Protein AF-A0A3Q0CHH5-F1 (afdb_monomer)

pLDDT: mean 76.2, std 23.56, range [31.42, 97.69]

Sequence (200 aa):
MAALYACTKCHQRFPFEALSQGQQLCKECRIAHPVVKCTYCRTEYQQESKTNTICKKCAQNVQLYGTPKPCQYCNIIAAFIGNKCQRCTNSEKKYGPPYSCEQCKQQCAFDRKDDRKKVDGKLLCWLCTLSYKRVLQKTKEQRKHLSSSSRASHQEKEQYSRLSSGSHYNSQKTLSTSSIQNEIPKKKSKFESITTNGDR

Structure (mmCIF, N/CA/C/O backbone):
data_AF-A0A3Q0CHH5-F1
#
_entry.id   AF-A0A3Q0CHH5-F1
#
loop_
_atom_site.group_PDB
_atom_site.id
_atom_site.type_symbol
_atom_site.label_atom_id
_atom_site.label_alt_id
_atom_site.label_comp_id
_atom_site.label_asym_id
_atom_site.label_entity_id
_atom_site.label_seq_id
_atom_site.pdbx_PDB_ins_code
_atom_site.Cartn_x
_atom_site.Cartn_y
_atom_site.Cartn_z
_atom_site.occupancy
_atom_site.B_iso_or_equiv
_atom_site.auth_seq_id
_atom_site.auth_comp_id
_atom_site.auth_asym_id
_atom_site.auth_atom_id
_atom_site.pdbx_PDB_model_num
ATOM 1 N N . MET A 1 1 ? 30.961 11.681 -25.557 1.00 67.69 1 MET A N 1
ATOM 2 C CA . MET A 1 1 ? 30.559 10.364 -25.009 1.00 67.69 1 MET A CA 1
ATOM 3 C C . MET A 1 1 ? 29.276 10.549 -24.216 1.00 67.69 1 MET A C 1
ATOM 5 O O . MET A 1 1 ? 29.233 11.456 -23.396 1.00 67.69 1 MET A O 1
ATOM 9 N N . ALA A 1 2 ? 28.236 9.755 -24.476 1.00 79.56 2 ALA A N 1
ATOM 10 C CA . ALA A 1 2 ? 27.021 9.783 -23.660 1.00 79.56 2 ALA A CA 1
ATOM 11 C C . ALA A 1 2 ? 27.285 9.113 -22.299 1.00 79.56 2 ALA A C 1
ATOM 13 O O . ALA A 1 2 ? 27.968 8.089 -22.241 1.00 79.56 2 ALA A O 1
ATOM 14 N N . ALA A 1 3 ? 26.767 9.684 -21.210 1.00 86.88 3 ALA A N 1
ATOM 15 C CA . ALA A 1 3 ? 26.887 9.090 -19.881 1.00 86.88 3 ALA A CA 1
ATOM 16 C C . ALA A 1 3 ? 26.020 7.822 -19.789 1.00 86.88 3 ALA A C 1
ATOM 18 O O . ALA A 1 3 ? 24.830 7.851 -20.100 1.00 86.88 3 ALA A O 1
ATOM 19 N N . LEU A 1 4 ? 26.618 6.709 -19.358 1.00 93.19 4 LEU A N 1
ATOM 20 C CA . LEU A 1 4 ? 25.912 5.449 -19.126 1.00 93.19 4 LEU A CA 1
ATOM 21 C C . LEU A 1 4 ? 25.694 5.218 -17.629 1.00 93.19 4 LEU A C 1
ATOM 23 O O . LEU A 1 4 ? 26.590 5.459 -16.818 1.00 93.19 4 LEU A O 1
ATOM 27 N N . TYR A 1 5 ? 24.535 4.667 -17.285 1.00 93.25 5 TYR A N 1
ATOM 28 C CA . TYR A 1 5 ? 24.084 4.413 -15.919 1.00 93.25 5 TYR A CA 1
ATOM 29 C C . TYR A 1 5 ? 23.886 2.915 -15.693 1.00 93.25 5 TYR A C 1
ATOM 31 O O . TYR A 1 5 ? 23.485 2.189 -16.601 1.00 93.25 5 TYR A O 1
ATOM 39 N N . ALA A 1 6 ? 24.167 2.439 -14.482 1.00 94.44 6 ALA A N 1
ATOM 40 C CA . ALA A 1 6 ? 24.037 1.024 -14.155 1.00 94.44 6 ALA A CA 1
ATOM 41 C C . ALA A 1 6 ? 22.588 0.658 -13.805 1.00 94.44 6 ALA A C 1
ATOM 43 O O . ALA A 1 6 ? 21.928 1.345 -13.026 1.00 94.44 6 ALA A O 1
ATOM 44 N N . CYS A 1 7 ? 22.115 -0.465 -14.341 1.00 94.31 7 CYS A N 1
ATOM 45 C CA . CYS A 1 7 ? 20.881 -1.091 -13.891 1.00 94.31 7 CYS A CA 1
ATOM 46 C C . CYS A 1 7 ? 21.028 -1.552 -12.434 1.00 94.31 7 CYS A C 1
ATOM 48 O O . CYS A 1 7 ? 21.970 -2.272 -12.109 1.00 94.31 7 CYS A O 1
ATOM 50 N N . THR A 1 8 ? 20.068 -1.234 -11.565 1.00 91.94 8 THR A N 1
ATOM 51 C CA . THR A 1 8 ? 20.129 -1.590 -10.129 1.00 91.94 8 THR A CA 1
ATOM 52 C C . THR A 1 8 ? 19.985 -3.090 -9.840 1.00 91.94 8 THR A C 1
ATOM 54 O O . THR A 1 8 ? 20.096 -3.506 -8.688 1.00 91.94 8 THR A O 1
ATOM 57 N N . LYS A 1 9 ? 19.715 -3.915 -10.864 1.00 90.62 9 LYS A N 1
ATOM 58 C CA . LYS A 1 9 ? 19.577 -5.376 -10.738 1.00 90.62 9 LYS A CA 1
ATOM 59 C C . LYS A 1 9 ? 20.701 -6.151 -11.414 1.00 90.62 9 LYS A C 1
ATOM 61 O O . LYS A 1 9 ? 21.349 -6.951 -10.752 1.00 90.62 9 LYS A O 1
ATOM 66 N N . CYS A 1 10 ? 20.943 -5.929 -12.706 1.00 93.50 10 CYS A N 1
ATOM 67 C CA . CYS A 1 10 ? 21.995 -6.646 -13.436 1.00 93.50 10 CYS A CA 1
ATOM 68 C C . CYS A 1 10 ? 23.344 -5.914 -13.455 1.00 93.50 10 CYS A C 1
ATOM 70 O O . CYS A 1 10 ? 24.314 -6.475 -13.950 1.00 93.50 10 CYS A O 1
ATOM 72 N N . HIS A 1 11 ? 23.412 -4.673 -12.957 1.00 94.56 11 HIS A N 1
ATOM 73 C CA . HIS A 1 11 ? 24.607 -3.815 -12.937 1.00 94.56 11 HIS A CA 1
ATOM 74 C C . HIS A 1 11 ? 25.219 -3.496 -14.314 1.00 94.56 11 HIS A C 1
ATOM 76 O O . HIS A 1 11 ? 26.222 -2.788 -14.396 1.00 94.56 11 HIS A O 1
ATOM 82 N N . GLN A 1 12 ? 24.594 -3.943 -15.407 1.00 94.56 12 GLN A N 1
ATOM 83 C CA . GLN A 1 12 ? 24.971 -3.561 -16.766 1.00 94.56 12 GLN A CA 1
ATOM 84 C C . GLN A 1 12 ? 24.656 -2.085 -17.025 1.00 94.56 12 GLN A C 1
ATOM 86 O O . GLN A 1 12 ? 23.768 -1.502 -16.396 1.00 94.56 12 GLN A O 1
ATOM 91 N N . ARG A 1 13 ? 25.401 -1.481 -17.951 1.00 95.00 13 ARG A N 1
ATOM 92 C CA . ARG A 1 13 ? 25.351 -0.048 -18.250 1.00 95.00 13 ARG A CA 1
ATOM 93 C C . ARG A 1 13 ? 24.425 0.243 -19.429 1.00 95.00 13 ARG A C 1
ATOM 95 O O . ARG A 1 13 ? 24.559 -0.373 -20.479 1.00 95.00 13 ARG A O 1
ATOM 102 N N . PHE A 1 14 ? 23.535 1.215 -19.264 1.00 93.00 14 PHE A N 1
ATOM 103 C CA . PHE A 1 14 ? 22.549 1.632 -20.262 1.00 93.00 14 PHE A CA 1
ATOM 104 C C . PHE A 1 14 ? 22.473 3.165 -20.348 1.00 93.00 14 PHE A C 1
ATOM 106 O O . PHE A 1 14 ? 22.792 3.845 -19.367 1.00 93.00 14 PHE A O 1
ATOM 113 N N . PRO A 1 15 ? 22.023 3.734 -21.481 1.00 93.25 15 PRO A N 1
ATOM 114 C CA . PRO A 1 15 ? 21.603 5.133 -21.544 1.00 93.25 15 PRO A CA 1
ATOM 115 C C . PRO A 1 15 ? 20.496 5.424 -20.523 1.00 93.25 15 PRO A C 1
ATOM 117 O O . PRO A 1 15 ? 19.715 4.533 -20.174 1.00 93.25 15 PRO A O 1
ATOM 120 N N . PHE A 1 16 ? 20.403 6.670 -20.056 1.00 90.12 16 PHE A N 1
ATOM 121 C CA . PHE A 1 16 ? 19.419 7.064 -19.043 1.00 90.12 16 PHE A CA 1
ATOM 122 C C . PHE A 1 16 ? 17.975 6.776 -19.488 1.00 90.12 16 PHE A C 1
ATOM 124 O O . PHE A 1 16 ? 17.162 6.294 -18.702 1.00 90.12 16 PHE A O 1
ATOM 131 N N . GLU A 1 17 ? 17.678 6.993 -20.767 1.00 90.62 17 GLU A N 1
ATOM 132 C CA . GLU A 1 17 ? 16.361 6.827 -21.389 1.00 90.62 17 GLU A CA 1
ATOM 133 C C . GLU A 1 17 ? 15.934 5.354 -21.478 1.00 90.62 17 GLU A C 1
ATOM 135 O O . GLU A 1 17 ? 14.742 5.044 -21.507 1.00 90.62 17 GLU A O 1
ATOM 140 N N . ALA A 1 18 ? 16.904 4.434 -21.499 1.00 90.25 18 ALA A N 1
ATOM 141 C CA . ALA A 1 18 ? 16.656 2.995 -21.527 1.00 90.25 18 ALA A CA 1
ATOM 142 C C . ALA A 1 18 ? 16.341 2.421 -20.132 1.00 90.25 18 ALA A C 1
ATOM 144 O O . ALA A 1 18 ? 15.853 1.290 -20.014 1.00 90.25 18 ALA A O 1
ATOM 145 N N . LEU A 1 19 ? 16.590 3.188 -19.067 1.00 92.06 19 LEU A N 1
ATOM 146 C CA . LEU A 1 19 ? 16.303 2.793 -17.695 1.00 92.06 19 LEU A CA 1
ATOM 147 C C . LEU A 1 19 ? 14.905 3.240 -17.250 1.00 92.06 19 LEU A C 1
ATOM 149 O O . LEU A 1 19 ? 14.342 4.234 -17.700 1.00 92.06 19 LEU A O 1
ATOM 153 N N . SER A 1 20 ? 14.305 2.490 -16.326 1.00 88.75 20 SER A N 1
ATOM 154 C CA . SER A 1 20 ? 13.014 2.864 -15.742 1.00 88.75 20 SER A CA 1
ATOM 155 C C . SER A 1 20 ? 13.129 4.115 -14.873 1.00 88.75 20 SER A C 1
ATOM 157 O O . SER A 1 20 ? 13.964 4.158 -13.963 1.00 88.75 20 SER A O 1
ATOM 159 N N . GLN A 1 21 ? 12.205 5.058 -15.050 1.00 82.19 21 GLN A N 1
ATOM 160 C CA . GLN A 1 21 ? 12.101 6.241 -14.203 1.00 82.19 21 GLN A CA 1
ATOM 161 C C . GLN A 1 21 ? 11.883 5.838 -12.730 1.00 82.19 21 GLN A C 1
ATOM 163 O O . GLN A 1 21 ? 10.965 5.087 -12.401 1.00 82.19 21 GLN A O 1
ATOM 168 N N . GLY A 1 22 ? 12.769 6.296 -11.842 1.00 82.06 22 GLY A N 1
ATOM 169 C CA . GLY A 1 22 ? 12.709 6.069 -10.392 1.00 82.06 22 GLY A CA 1
ATOM 170 C C . GLY A 1 22 ? 13.431 4.821 -9.865 1.00 82.06 22 GLY A C 1
ATOM 171 O O . GLY A 1 22 ? 13.988 4.888 -8.777 1.00 82.06 22 GLY A O 1
ATOM 172 N N . GLN A 1 23 ? 13.462 3.706 -10.607 1.00 83.12 23 GLN A N 1
ATOM 173 C CA . GLN A 1 23 ? 14.106 2.454 -10.148 1.00 83.12 23 GLN A CA 1
ATOM 174 C C . GLN A 1 23 ? 15.404 2.087 -10.883 1.00 83.12 23 GLN A C 1
ATOM 176 O O . GLN A 1 23 ? 16.103 1.171 -10.452 1.00 83.12 23 GLN A O 1
ATOM 181 N N . GLN A 1 24 ? 15.723 2.777 -11.985 1.00 91.12 24 GLN A N 1
ATOM 182 C CA . GLN A 1 24 ? 16.913 2.515 -12.800 1.00 91.12 24 GLN A CA 1
ATOM 183 C C . GLN A 1 24 ? 17.048 1.038 -13.234 1.00 91.12 24 GLN A C 1
ATOM 185 O O . GLN A 1 24 ? 18.106 0.433 -13.110 1.00 91.12 24 GLN A O 1
ATOM 190 N N . LEU A 1 25 ? 15.964 0.432 -13.728 1.00 92.06 25 LEU A N 1
ATOM 191 C CA . LEU A 1 25 ? 15.947 -0.934 -14.259 1.00 92.06 25 LEU A CA 1
ATOM 192 C C . LEU A 1 25 ? 15.956 -0.937 -15.786 1.00 92.06 25 LEU A C 1
ATOM 194 O O . LEU A 1 25 ? 15.154 -0.229 -16.407 1.00 92.06 25 LEU A O 1
ATOM 198 N N . CYS A 1 26 ? 16.799 -1.787 -16.376 1.00 93.69 26 CYS A N 1
ATOM 199 C CA . CYS A 1 26 ? 16.766 -2.073 -17.809 1.00 93.69 26 CYS A CA 1
ATOM 200 C C . CYS A 1 26 ? 15.474 -2.803 -18.209 1.00 93.69 26 CYS A C 1
ATOM 202 O O . CYS A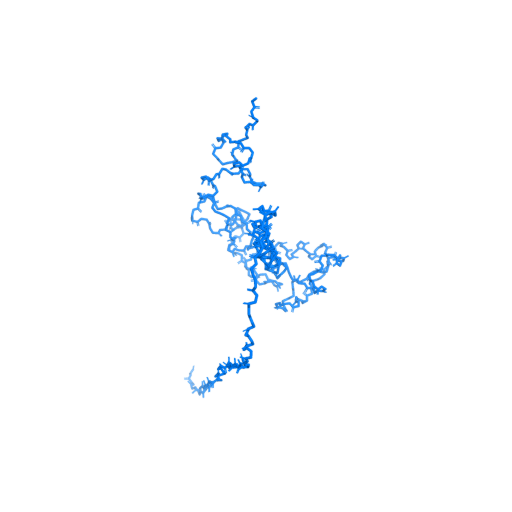 1 26 ? 14.695 -3.261 -17.361 1.00 93.69 26 CYS A O 1
ATOM 204 N N . LYS A 1 27 ? 15.233 -2.904 -19.520 1.00 91.69 27 LYS A N 1
ATOM 205 C CA . LYS A 1 27 ? 14.019 -3.517 -20.071 1.00 91.69 27 LYS A CA 1
ATOM 206 C C . LYS A 1 27 ? 13.885 -4.982 -19.652 1.00 91.69 27 LYS A C 1
ATOM 208 O O . LYS A 1 27 ? 12.801 -5.379 -19.225 1.00 91.69 27 LYS A O 1
ATOM 213 N N . GLU A 1 28 ? 14.969 -5.754 -19.699 1.00 92.88 28 GLU A N 1
ATOM 214 C CA . GLU A 1 28 ? 14.961 -7.174 -19.331 1.00 92.88 28 GLU A CA 1
ATOM 215 C C . GLU A 1 28 ? 14.634 -7.350 -17.846 1.00 92.88 28 GLU A C 1
ATOM 217 O O . GLU A 1 28 ? 13.721 -8.096 -17.496 1.00 92.88 28 GLU A O 1
ATOM 222 N N . CYS A 1 29 ? 15.306 -6.604 -16.963 1.00 91.75 29 CYS A N 1
ATOM 223 C CA . CYS A 1 29 ? 15.057 -6.680 -15.523 1.00 91.75 29 CYS A CA 1
ATOM 224 C C . CYS A 1 29 ? 13.645 -6.219 -15.146 1.00 91.75 29 CYS A C 1
ATOM 226 O O . CYS A 1 29 ? 13.064 -6.749 -14.201 1.00 91.75 29 CYS A O 1
ATOM 228 N N . ARG A 1 30 ? 13.063 -5.265 -15.882 1.00 90.81 30 ARG A N 1
ATOM 229 C CA . ARG A 1 30 ? 11.677 -4.832 -15.659 1.00 90.81 30 ARG A CA 1
ATOM 230 C C . ARG A 1 30 ? 10.671 -5.942 -15.970 1.00 90.81 30 ARG A C 1
ATOM 232 O O . ARG A 1 30 ? 9.669 -6.054 -15.271 1.00 90.81 30 ARG A O 1
ATOM 239 N N . ILE A 1 31 ? 10.934 -6.739 -17.006 1.00 90.12 31 ILE A N 1
ATOM 240 C CA . ILE A 1 31 ? 10.088 -7.877 -17.393 1.00 90.12 31 ILE A CA 1
ATOM 241 C C . ILE A 1 31 ? 10.307 -9.053 -16.435 1.00 90.12 31 ILE A C 1
ATOM 243 O O . ILE A 1 31 ? 9.342 -9.669 -15.987 1.00 90.12 31 ILE A O 1
ATOM 247 N N . ALA A 1 32 ? 11.563 -9.341 -16.089 1.00 90.19 32 ALA A N 1
ATOM 248 C CA . ALA A 1 32 ? 11.924 -10.436 -15.189 1.00 90.19 32 ALA A CA 1
ATOM 249 C C . ALA A 1 32 ? 11.398 -10.231 -13.760 1.00 90.19 32 ALA A C 1
ATOM 251 O O . ALA A 1 32 ? 11.050 -11.195 -13.077 1.00 90.19 32 ALA A O 1
ATOM 252 N N . HIS A 1 33 ? 11.312 -8.975 -13.323 1.00 87.81 33 HIS A N 1
ATOM 253 C CA . HIS A 1 33 ? 10.874 -8.599 -11.988 1.00 87.81 33 HIS A CA 1
ATOM 254 C C . HIS A 1 33 ? 9.683 -7.650 -12.102 1.00 87.81 33 HIS A C 1
ATOM 256 O O . HIS A 1 33 ? 9.889 -6.454 -12.028 1.00 87.81 33 HIS A O 1
ATOM 262 N N . PRO A 1 34 ? 8.441 -8.097 -12.321 1.00 89.12 34 PRO A N 1
ATOM 263 C CA . PRO A 1 34 ? 7.311 -7.180 -12.467 1.00 89.12 34 PRO A CA 1
ATOM 264 C C . PRO A 1 34 ? 6.948 -6.474 -11.148 1.00 89.12 34 PRO A C 1
ATOM 266 O O . PRO A 1 34 ? 7.210 -6.974 -10.051 1.00 89.12 34 PRO A O 1
ATOM 269 N N . VAL A 1 35 ? 6.296 -5.309 -11.248 1.00 89.81 35 VAL A N 1
ATOM 270 C CA . VAL A 1 35 ? 5.673 -4.645 -10.090 1.00 89.81 35 VAL A CA 1
ATOM 271 C C . VAL A 1 35 ? 4.380 -5.380 -9.743 1.00 89.81 35 VAL A C 1
ATOM 273 O O . VAL A 1 35 ? 3.447 -5.417 -10.545 1.00 89.81 35 VAL A O 1
ATOM 276 N N . VAL A 1 36 ? 4.293 -5.920 -8.530 1.00 91.75 36 VAL A N 1
ATOM 277 C CA . VAL A 1 36 ? 3.113 -6.635 -8.019 1.00 91.75 36 VAL A CA 1
ATOM 278 C C . VAL A 1 36 ? 2.663 -6.056 -6.680 1.00 91.75 36 VAL A C 1
ATOM 280 O O . VAL A 1 36 ? 3.373 -5.273 -6.051 1.00 91.75 36 VAL A O 1
ATOM 283 N N . LYS A 1 37 ? 1.464 -6.423 -6.217 1.00 92.44 37 LYS A N 1
ATOM 284 C CA . LYS A 1 37 ? 0.950 -6.012 -4.901 1.00 92.44 37 LYS A CA 1
ATOM 285 C C . LYS A 1 37 ? 1.233 -7.083 -3.861 1.00 92.44 37 LYS A C 1
ATOM 287 O O . LYS A 1 37 ? 0.972 -8.255 -4.090 1.00 92.44 37 LYS A O 1
ATOM 292 N N . CYS A 1 38 ? 1.708 -6.663 -2.693 1.00 94.56 38 CYS A N 1
ATOM 293 C CA . CYS A 1 38 ? 1.896 -7.555 -1.553 1.00 94.56 38 CYS A CA 1
ATOM 294 C C . CYS A 1 38 ? 0.542 -8.082 -1.073 1.00 94.56 38 CYS A C 1
ATOM 296 O O . CYS A 1 38 ? -0.365 -7.283 -0.824 1.00 94.56 38 CYS A O 1
ATOM 298 N N . THR A 1 39 ? 0.421 -9.396 -0.897 1.00 94.94 39 THR A N 1
ATOM 299 C CA . THR A 1 39 ? -0.808 -10.044 -0.407 1.00 94.94 39 THR A CA 1
ATOM 300 C C . THR A 1 39 ? -1.235 -9.525 0.967 1.00 94.94 39 THR A C 1
ATOM 302 O O . THR A 1 39 ? -2.416 -9.245 1.165 1.00 94.94 39 THR A O 1
ATOM 305 N N . TYR A 1 40 ? -0.287 -9.279 1.878 1.00 95.56 40 TYR A N 1
ATOM 306 C CA . TYR A 1 40 ? -0.581 -8.725 3.203 1.00 95.56 40 TYR A CA 1
ATOM 307 C C . TYR A 1 40 ? -0.819 -7.214 3.176 1.00 95.56 40 TYR A C 1
ATOM 309 O O . TYR A 1 40 ? -1.934 -6.752 3.382 1.00 95.56 40 TYR A O 1
ATOM 317 N N . CYS A 1 41 ? 0.201 -6.391 2.910 1.00 93.94 41 CYS A N 1
ATOM 318 C CA . CYS A 1 41 ? 0.073 -4.936 3.090 1.00 93.94 41 CYS A CA 1
ATOM 319 C C . CYS A 1 41 ? -0.495 -4.172 1.880 1.00 93.94 41 CYS A C 1
ATOM 321 O O . CYS A 1 41 ? -0.624 -2.944 1.952 1.00 93.94 41 CYS A O 1
ATOM 323 N N . ARG A 1 42 ? -0.785 -4.858 0.762 1.00 93.50 42 ARG A N 1
ATOM 324 C CA . ARG A 1 42 ? -1.288 -4.291 -0.509 1.00 93.50 42 ARG A CA 1
ATOM 325 C C . ARG A 1 42 ? -0.408 -3.201 -1.136 1.00 93.50 42 ARG A C 1
ATOM 327 O O . ARG A 1 42 ? -0.847 -2.497 -2.044 1.00 93.50 42 ARG A O 1
ATOM 334 N N . THR A 1 43 ? 0.825 -3.051 -0.654 1.00 91.38 43 THR A N 1
ATOM 335 C CA . THR A 1 43 ? 1.818 -2.128 -1.218 1.00 91.38 43 THR A CA 1
ATOM 336 C C . THR A 1 43 ? 2.392 -2.730 -2.495 1.00 91.38 43 THR A C 1
ATOM 338 O O . THR A 1 43 ? 2.619 -3.937 -2.550 1.00 91.38 43 THR A O 1
ATOM 341 N N . GLU A 1 44 ? 2.597 -1.896 -3.509 1.00 91.06 44 GLU A N 1
ATOM 342 C CA . GLU A 1 44 ? 3.243 -2.288 -4.762 1.00 91.06 44 GLU A CA 1
ATOM 343 C C . GLU A 1 44 ? 4.759 -2.400 -4.561 1.00 91.06 44 GLU A C 1
ATOM 345 O O . GLU A 1 44 ? 5.357 -1.561 -3.885 1.00 91.06 44 GLU A O 1
ATOM 350 N N . TYR A 1 45 ? 5.374 -3.452 -5.096 1.00 90.81 45 TYR A N 1
ATOM 351 C CA . TYR A 1 45 ? 6.809 -3.710 -4.985 1.00 90.81 45 TYR A CA 1
ATOM 352 C C . TYR A 1 45 ? 7.307 -4.525 -6.182 1.00 90.81 45 TYR A C 1
ATOM 354 O O . TYR A 1 45 ? 6.523 -5.207 -6.840 1.00 90.81 45 TYR A O 1
ATOM 362 N N . GLN A 1 46 ? 8.612 -4.458 -6.452 1.00 88.19 46 GLN A N 1
ATOM 363 C CA . GLN A 1 46 ? 9.244 -5.277 -7.483 1.00 88.19 46 GLN A CA 1
ATOM 364 C C . GLN A 1 46 ? 9.391 -6.717 -6.991 1.00 88.19 46 GLN A C 1
ATOM 366 O O . GLN A 1 46 ? 10.006 -6.954 -5.946 1.00 88.19 46 GLN A O 1
ATOM 371 N N . GLN A 1 47 ? 8.851 -7.672 -7.737 1.00 87.38 47 GLN A N 1
ATOM 372 C CA . GLN A 1 47 ? 8.947 -9.082 -7.391 1.00 87.38 47 GLN A CA 1
ATOM 373 C C . GLN A 1 47 ? 10.345 -9.626 -7.719 1.00 87.38 47 GLN A C 1
ATOM 375 O O . GLN A 1 47 ? 10.780 -9.580 -8.864 1.00 87.38 47 GLN A O 1
ATOM 380 N N . GLU A 1 48 ? 11.063 -10.160 -6.727 1.00 81.69 48 GLU A N 1
ATOM 381 C CA . GLU A 1 48 ? 12.413 -10.708 -6.956 1.00 81.69 48 GLU A CA 1
ATOM 382 C C . GLU A 1 48 ? 12.382 -12.117 -7.553 1.00 81.69 48 GLU A C 1
ATOM 384 O O . GLU A 1 48 ? 13.189 -12.426 -8.422 1.00 81.69 48 GLU A O 1
ATOM 389 N N . SER A 1 49 ? 11.412 -12.939 -7.154 1.00 80.38 49 SER A N 1
ATOM 390 C CA . SER A 1 49 ? 11.170 -14.269 -7.716 1.00 80.38 49 SER A CA 1
ATOM 391 C C . SER A 1 49 ? 9.671 -14.522 -7.855 1.00 80.38 49 SER A C 1
ATOM 393 O O . SER A 1 49 ? 8.882 -14.048 -7.036 1.00 80.38 49 SER A O 1
ATOM 395 N N . LYS A 1 50 ? 9.273 -15.311 -8.862 1.00 74.38 50 LYS A N 1
ATOM 396 C CA . LYS A 1 50 ? 7.860 -15.597 -9.189 1.00 74.38 50 LYS A CA 1
ATOM 397 C C . LYS A 1 50 ? 7.054 -16.194 -8.023 1.00 74.38 50 LYS A C 1
ATOM 399 O O . LYS A 1 50 ? 5.833 -16.092 -8.015 1.00 74.38 50 LYS A O 1
ATOM 404 N N . THR A 1 51 ? 7.723 -16.785 -7.035 1.00 76.81 51 THR A N 1
ATOM 405 C CA . THR A 1 51 ? 7.110 -17.417 -5.858 1.00 76.81 51 THR A CA 1
ATOM 406 C C . THR A 1 51 ? 6.803 -16.435 -4.726 1.00 76.81 51 THR A C 1
ATOM 408 O O . THR A 1 51 ? 5.923 -16.692 -3.907 1.00 76.81 51 THR A O 1
ATOM 411 N N . ASN A 1 52 ? 7.487 -15.289 -4.669 1.00 80.62 52 ASN A N 1
ATOM 412 C CA . ASN A 1 52 ? 7.299 -14.316 -3.597 1.00 80.62 52 ASN A CA 1
ATOM 413 C C . ASN A 1 52 ? 6.056 -13.460 -3.855 1.00 80.62 52 ASN A C 1
ATOM 415 O O . ASN A 1 52 ? 6.062 -12.595 -4.727 1.00 80.62 52 ASN A O 1
ATOM 419 N N . THR A 1 53 ? 4.993 -13.690 -3.081 1.00 90.88 53 THR A N 1
ATOM 420 C CA . THR A 1 53 ? 3.738 -12.914 -3.139 1.00 90.88 53 THR A CA 1
ATOM 421 C C . THR A 1 53 ? 3.663 -11.815 -2.071 1.00 90.88 53 THR A C 1
ATOM 423 O O . THR A 1 53 ? 2.804 -10.928 -2.132 1.00 90.88 53 THR A O 1
ATOM 426 N N . ILE A 1 54 ? 4.614 -11.804 -1.133 1.00 94.19 54 ILE A N 1
ATOM 427 C CA . ILE A 1 54 ? 4.737 -10.827 -0.047 1.00 94.19 54 ILE A CA 1
ATOM 428 C C . ILE A 1 54 ? 5.977 -9.942 -0.225 1.00 94.19 54 ILE A C 1
ATOM 430 O O . ILE A 1 54 ? 7.026 -10.389 -0.675 1.00 94.19 54 ILE A O 1
ATOM 434 N N . CYS A 1 55 ? 5.881 -8.666 0.161 1.00 93.94 55 CYS A N 1
ATOM 435 C CA . CYS A 1 55 ? 7.035 -7.763 0.136 1.00 93.94 55 CYS A CA 1
ATOM 436 C C . CYS A 1 55 ? 8.039 -8.099 1.253 1.00 93.94 55 CYS A C 1
ATOM 438 O O . CYS A 1 55 ? 7.647 -8.626 2.295 1.00 93.94 55 CYS A O 1
ATOM 440 N N . LYS A 1 56 ? 9.310 -7.697 1.092 1.00 92.81 56 LYS A N 1
ATOM 441 C CA . LYS A 1 56 ? 10.399 -7.971 2.056 1.00 92.81 56 LYS A CA 1
ATOM 442 C C . LYS A 1 56 ? 10.045 -7.632 3.506 1.00 92.81 56 LYS A C 1
ATOM 444 O O . LYS A 1 56 ? 10.278 -8.432 4.400 1.00 92.81 56 LYS A O 1
ATOM 449 N N . LYS A 1 57 ? 9.409 -6.477 3.729 1.00 94.12 57 LYS A N 1
ATOM 450 C CA . LYS A 1 57 ? 8.976 -6.046 5.067 1.00 94.12 57 LYS A CA 1
ATOM 451 C C . LYS A 1 57 ? 7.935 -6.995 5.673 1.00 94.12 57 LYS A C 1
ATOM 453 O O . LYS A 1 57 ? 7.990 -7.295 6.856 1.00 94.12 57 LYS A O 1
ATOM 458 N N . CYS A 1 58 ? 6.982 -7.465 4.870 1.00 95.56 58 CYS A N 1
ATOM 459 C CA . CYS A 1 58 ? 6.008 -8.445 5.334 1.00 95.56 58 CYS A CA 1
ATOM 460 C C . CYS A 1 58 ? 6.646 -9.823 5.539 1.00 95.56 58 CYS A C 1
ATOM 462 O O . CYS A 1 58 ? 6.301 -10.470 6.514 1.00 95.56 58 CYS A O 1
ATOM 464 N N . ALA A 1 59 ? 7.587 -10.241 4.687 1.00 95.12 59 ALA A N 1
ATOM 465 C CA . ALA A 1 59 ? 8.325 -11.493 4.868 1.00 95.12 59 ALA A CA 1
ATOM 466 C C . ALA A 1 59 ? 9.095 -11.520 6.196 1.00 95.12 59 ALA A C 1
ATOM 468 O O . ALA A 1 59 ? 8.940 -12.458 6.971 1.00 95.12 59 ALA A O 1
ATOM 469 N N . GLN A 1 60 ? 9.830 -10.449 6.504 1.00 95.44 60 GLN A N 1
ATOM 470 C CA . GLN A 1 60 ? 10.532 -10.295 7.783 1.00 95.44 60 GLN A CA 1
ATOM 471 C C . GLN A 1 60 ? 9.568 -10.335 8.973 1.00 95.44 60 GLN A C 1
ATOM 473 O O . GLN A 1 60 ? 9.810 -11.035 9.948 1.00 95.44 60 GLN A O 1
ATOM 478 N N . ASN A 1 61 ? 8.435 -9.635 8.888 1.00 96.19 61 ASN A N 1
ATOM 479 C CA . ASN A 1 61 ? 7.455 -9.661 9.971 1.00 96.19 61 ASN A CA 1
ATOM 480 C C . ASN A 1 61 ? 6.802 -11.038 10.155 1.00 96.19 61 ASN A C 1
ATOM 482 O O . ASN A 1 61 ? 6.498 -11.391 11.287 1.00 96.19 61 ASN A O 1
ATOM 486 N N . VAL A 1 62 ? 6.592 -11.813 9.083 1.00 95.88 62 VAL A N 1
ATOM 487 C CA . VAL A 1 62 ? 6.119 -13.202 9.206 1.00 95.88 62 VAL A CA 1
ATOM 488 C C . VAL A 1 62 ? 7.154 -14.059 9.926 1.00 95.88 62 VAL A C 1
ATOM 490 O O . VAL A 1 62 ? 6.786 -14.855 10.780 1.00 95.88 62 VAL A O 1
ATOM 493 N N . GLN A 1 63 ? 8.440 -13.880 9.624 1.00 95.81 63 GLN A N 1
ATOM 494 C CA . GLN A 1 63 ? 9.512 -14.617 10.299 1.00 95.81 63 GLN A CA 1
ATOM 495 C C . GLN A 1 63 ? 9.597 -14.282 11.795 1.00 95.81 63 GLN A C 1
ATOM 497 O O . GLN A 1 63 ? 9.856 -15.170 12.597 1.00 95.81 63 GLN A O 1
ATOM 502 N N . LEU A 1 64 ? 9.361 -13.021 12.171 1.00 96.56 64 LEU A N 1
ATOM 503 C CA . LEU A 1 64 ? 9.473 -12.566 13.562 1.00 96.56 64 LEU A CA 1
ATOM 504 C C . LEU A 1 64 ? 8.202 -12.782 14.395 1.00 96.56 64 LEU A C 1
ATOM 506 O O . LEU A 1 64 ? 8.296 -13.072 15.583 1.00 96.56 64 LEU A O 1
ATOM 510 N N . TYR A 1 65 ? 7.021 -12.604 13.799 1.00 96.06 65 TYR A N 1
ATOM 511 C CA . TYR A 1 65 ? 5.742 -12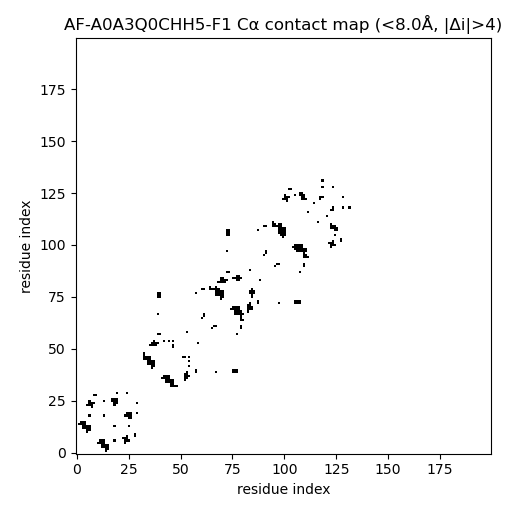.544 14.522 1.00 96.06 65 TYR A CA 1
ATOM 512 C C . TYR A 1 65 ? 4.709 -13.567 14.034 1.00 96.06 65 TYR A C 1
ATOM 514 O O . TYR A 1 65 ? 3.620 -13.660 14.597 1.00 96.06 65 TYR A O 1
ATOM 522 N N . GLY A 1 66 ? 5.020 -14.324 12.982 1.00 95.69 66 GLY A N 1
ATOM 523 C CA . GLY A 1 66 ? 4.103 -15.277 12.370 1.00 95.69 66 GLY A CA 1
ATOM 524 C C . GLY A 1 66 ? 3.038 -14.631 11.478 1.00 95.69 66 GLY A C 1
ATOM 525 O O . GLY A 1 66 ? 3.164 -13.503 10.987 1.00 95.69 66 GLY A O 1
ATOM 526 N N . THR A 1 67 ? 1.976 -15.392 11.217 1.00 94.94 67 THR A N 1
ATOM 527 C CA . THR A 1 67 ? 0.887 -14.986 10.322 1.00 94.94 67 THR A CA 1
ATOM 528 C C . THR A 1 67 ? 0.114 -13.791 10.898 1.00 94.94 67 THR A C 1
ATOM 530 O O . THR A 1 67 ? -0.374 -13.863 12.027 1.00 94.94 67 THR A O 1
ATOM 533 N N . PRO A 1 68 ? -0.049 -12.690 10.139 1.00 96.81 68 PRO A N 1
ATOM 534 C CA . PRO A 1 68 ? -0.728 -11.501 10.635 1.00 96.81 68 PRO A CA 1
ATOM 535 C C . PRO A 1 68 ? -2.239 -11.703 10.778 1.00 96.81 68 PRO A C 1
ATOM 537 O O . PRO A 1 68 ? -2.866 -12.443 10.021 1.00 96.81 68 PRO A O 1
ATOM 540 N N . LYS A 1 69 ? -2.847 -10.939 11.687 1.00 97.56 69 LYS A N 1
ATOM 541 C CA . LYS A 1 69 ? -4.305 -10.853 11.846 1.00 97.56 69 LYS A CA 1
ATOM 542 C C . LYS A 1 69 ? -4.911 -9.748 10.963 1.00 97.56 69 LYS A C 1
ATOM 544 O O . LYS A 1 69 ? -4.196 -8.835 10.518 1.00 97.56 69 LYS A O 1
ATOM 549 N N . PRO A 1 70 ? -6.232 -9.783 10.703 1.00 97.69 70 PRO A N 1
ATOM 550 C CA . PRO A 1 70 ? -6.952 -8.657 10.119 1.00 97.69 70 PRO A CA 1
ATOM 551 C C . PRO A 1 70 ? -6.839 -7.409 11.000 1.00 97.69 70 PRO A C 1
ATOM 553 O O . PRO A 1 70 ? -7.009 -7.460 12.214 1.00 97.69 70 PRO A O 1
ATOM 556 N N . CYS A 1 71 ? -6.549 -6.266 10.385 1.00 97.44 71 CYS A N 1
ATOM 557 C CA . CYS A 1 71 ? -6.505 -4.991 11.086 1.00 97.44 71 CYS A CA 1
ATOM 558 C C . CYS A 1 71 ? -7.910 -4.537 11.495 1.00 97.44 71 CYS A C 1
ATOM 560 O O . CYS A 1 71 ? -8.765 -4.388 10.630 1.00 97.44 71 CYS A O 1
ATOM 562 N N . GLN A 1 72 ? -8.079 -4.157 12.761 1.00 97.25 72 GLN A N 1
ATOM 563 C CA . GLN A 1 72 ? -9.326 -3.633 13.333 1.00 97.25 72 GLN A CA 1
ATOM 564 C C . GLN A 1 72 ? -9.943 -2.454 12.555 1.00 97.25 72 GLN A C 1
ATOM 566 O O . GLN A 1 72 ? -11.152 -2.266 12.572 1.00 97.25 72 GLN A O 1
ATOM 571 N N . TYR A 1 73 ? -9.125 -1.638 11.886 1.00 96.94 73 TYR A N 1
ATOM 572 C CA . TYR A 1 73 ? -9.582 -0.427 11.196 1.00 96.94 73 TYR A CA 1
ATOM 573 C C . TYR A 1 73 ? -9.861 -0.644 9.710 1.00 96.94 73 TYR A C 1
ATOM 575 O O . TYR A 1 73 ? -10.861 -0.161 9.186 1.00 96.94 73 TYR A O 1
ATOM 583 N N . CYS A 1 74 ? -8.949 -1.318 9.004 1.00 95.06 74 CYS A N 1
ATOM 584 C CA . CYS A 1 74 ? -8.988 -1.421 7.539 1.00 95.06 74 CYS A CA 1
ATOM 585 C C . CYS A 1 74 ? -9.176 -2.847 7.008 1.00 95.06 74 CYS A C 1
ATOM 587 O O . CYS A 1 74 ? -9.075 -3.059 5.798 1.00 95.06 74 CYS A O 1
ATOM 589 N N . ASN A 1 75 ? -9.345 -3.832 7.897 1.00 96.06 75 ASN A N 1
ATOM 590 C CA . ASN A 1 75 ? -9.498 -5.262 7.604 1.00 96.06 75 ASN A CA 1
ATOM 591 C C . ASN A 1 75 ? -8.387 -5.886 6.738 1.00 96.06 75 ASN A C 1
ATOM 593 O O . ASN A 1 75 ? -8.480 -7.035 6.317 1.00 96.06 75 ASN A O 1
ATOM 597 N N . ILE A 1 76 ? -7.296 -5.159 6.485 1.00 95.12 76 ILE A N 1
ATOM 598 C CA . ILE A 1 76 ? -6.114 -5.697 5.821 1.00 95.12 76 ILE A CA 1
ATOM 599 C C . ILE A 1 76 ? -5.437 -6.680 6.778 1.00 95.12 76 ILE A C 1
ATOM 601 O O . ILE A 1 76 ? -5.132 -6.315 7.916 1.00 95.12 76 ILE A O 1
ATOM 605 N N . ILE A 1 77 ? -5.157 -7.892 6.296 1.00 96.19 77 ILE A N 1
ATOM 606 C CA . ILE A 1 77 ? -4.443 -8.951 7.022 1.00 96.19 77 ILE A CA 1
ATOM 607 C C . ILE A 1 77 ? -2.952 -8.586 7.108 1.00 96.19 77 ILE A C 1
ATOM 609 O O . ILE A 1 77 ? -2.113 -9.070 6.358 1.00 96.19 77 ILE A O 1
ATOM 613 N N . ALA A 1 78 ? -2.636 -7.608 7.951 1.00 96.81 78 ALA A N 1
ATOM 614 C CA . ALA A 1 78 ? -1.291 -7.062 8.128 1.00 96.81 78 ALA A CA 1
ATOM 615 C C . ALA A 1 78 ? -1.068 -6.524 9.553 1.00 96.81 78 ALA A C 1
ATOM 617 O O . ALA A 1 78 ? -0.186 -5.684 9.765 1.00 96.81 78 ALA A O 1
ATOM 618 N N . ALA A 1 79 ? -1.887 -6.949 10.521 1.00 97.19 79 ALA A N 1
ATOM 619 C CA . ALA A 1 79 ? -1.637 -6.720 11.939 1.00 97.19 79 ALA A CA 1
ATOM 620 C C . ALA A 1 79 ? -0.698 -7.821 12.451 1.00 97.19 79 ALA A C 1
ATOM 622 O O . ALA A 1 79 ? -1.139 -8.891 12.855 1.00 97.19 79 ALA A O 1
ATOM 623 N N . PHE A 1 80 ? 0.608 -7.566 12.347 1.00 96.56 80 PHE A N 1
ATOM 624 C CA . PHE A 1 80 ? 1.651 -8.471 12.844 1.00 96.56 80 PHE A CA 1
ATOM 625 C C . PHE A 1 80 ? 1.836 -8.367 14.362 1.00 96.56 80 PHE A C 1
ATOM 627 O O . PHE A 1 80 ? 2.220 -9.331 15.002 1.00 96.56 80 PHE A O 1
ATOM 634 N N . ILE A 1 81 ? 1.551 -7.193 14.934 1.00 94.38 81 ILE A N 1
ATOM 635 C CA . ILE A 1 81 ? 1.668 -6.920 16.367 1.00 94.38 81 ILE A CA 1
ATOM 636 C C . ILE A 1 81 ? 0.367 -6.254 16.819 1.00 94.38 81 ILE A C 1
ATOM 638 O O . ILE A 1 81 ? -0.044 -5.235 16.254 1.00 94.38 81 ILE A O 1
ATOM 642 N N . GLY A 1 82 ? -0.286 -6.829 17.829 1.00 94.81 82 GLY A N 1
ATOM 643 C CA . GLY A 1 82 ? -1.592 -6.375 18.306 1.00 94.81 82 GLY A CA 1
ATOM 644 C C . GLY A 1 82 ? -2.691 -6.509 17.244 1.00 94.81 82 GLY A C 1
ATOM 645 O O . GLY A 1 82 ? -2.694 -7.446 16.449 1.00 94.81 82 GLY A O 1
ATOM 646 N N . ASN A 1 83 ? -3.622 -5.549 17.219 1.00 96.69 83 ASN A N 1
ATOM 647 C CA . ASN A 1 83 ? -4.845 -5.628 16.401 1.00 96.69 83 ASN A CA 1
ATOM 648 C C . ASN A 1 83 ? -4.882 -4.614 15.241 1.00 96.69 83 ASN A C 1
ATOM 650 O O . ASN A 1 83 ? -5.858 -4.538 14.493 1.00 96.69 83 ASN A O 1
ATOM 654 N N . LYS A 1 84 ? -3.829 -3.806 15.064 1.00 96.81 84 LYS A N 1
ATOM 655 C CA . LYS A 1 84 ? -3.761 -2.748 14.043 1.00 96.81 84 LYS A CA 1
ATOM 656 C C . LYS A 1 84 ? -2.595 -3.001 13.094 1.00 96.81 84 LYS A C 1
ATOM 658 O O . LYS A 1 84 ? -1.494 -3.333 13.517 1.00 96.81 84 LYS A O 1
ATOM 663 N N . CYS A 1 85 ? -2.812 -2.823 11.789 1.00 96.44 85 CYS A N 1
ATOM 664 C CA . CYS A 1 85 ? -1.699 -2.845 10.844 1.00 96.44 85 CYS A CA 1
ATOM 665 C C . CYS A 1 85 ? -0.801 -1.622 11.054 1.00 96.44 85 CYS A C 1
ATOM 667 O O . CYS A 1 85 ? -1.276 -0.550 11.440 1.00 96.44 85 CYS A O 1
ATOM 669 N N . GLN A 1 86 ? 0.479 -1.745 10.694 1.00 94.38 86 GLN A N 1
ATOM 670 C CA . GLN A 1 86 ? 1.460 -0.668 10.872 1.00 94.38 86 GLN A CA 1
ATOM 671 C C . GLN A 1 86 ? 1.008 0.667 10.262 1.00 94.38 86 GLN A C 1
ATOM 673 O O . GLN A 1 86 ? 1.268 1.734 10.811 1.00 94.38 86 GLN A O 1
ATOM 678 N N . ARG A 1 87 ? 0.311 0.625 9.119 1.00 94.75 87 ARG A N 1
ATOM 679 C CA . ARG A 1 87 ? -0.178 1.831 8.440 1.00 94.75 87 ARG A CA 1
ATOM 680 C C . ARG A 1 87 ? -1.224 2.568 9.273 1.00 94.75 87 ARG A C 1
ATOM 682 O O . ARG A 1 87 ? -1.140 3.788 9.384 1.00 94.75 87 ARG A O 1
ATOM 689 N N . CYS A 1 88 ? -2.190 1.839 9.826 1.00 95.81 88 CYS A N 1
ATOM 690 C CA . CYS A 1 88 ? -3.223 2.394 10.694 1.00 95.81 88 CYS A CA 1
ATOM 691 C C . CYS A 1 88 ? -2.606 2.925 11.986 1.00 95.81 88 CYS A C 1
ATOM 693 O O . CYS A 1 88 ? -2.827 4.086 12.302 1.00 95.81 88 CYS A O 1
ATOM 695 N N . THR A 1 89 ? -1.735 2.146 12.634 1.00 96.25 89 THR A N 1
ATOM 696 C CA . THR A 1 89 ? -1.013 2.571 13.842 1.00 96.25 89 THR A CA 1
ATOM 697 C C . THR A 1 89 ? -0.229 3.868 13.619 1.00 96.25 89 THR A C 1
ATOM 699 O O . THR A 1 89 ? -0.324 4.798 14.413 1.00 96.25 89 THR A O 1
ATOM 702 N N . ASN A 1 90 ? 0.521 3.974 12.517 1.00 95.50 90 ASN A N 1
ATOM 703 C CA . ASN A 1 90 ? 1.292 5.182 12.209 1.00 95.50 90 ASN A CA 1
ATOM 704 C C . ASN A 1 90 ? 0.396 6.379 11.861 1.00 95.50 90 ASN A C 1
ATOM 706 O O . ASN A 1 90 ? 0.738 7.514 12.181 1.00 95.50 90 ASN A O 1
ATOM 710 N N . SER A 1 91 ? -0.722 6.137 11.171 1.00 94.88 91 SER A N 1
A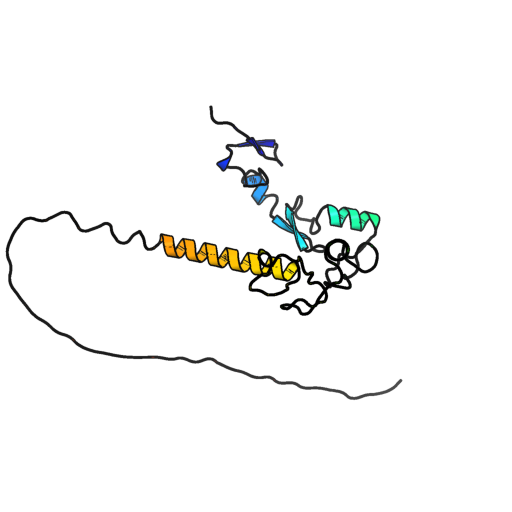TOM 711 C CA . SER A 1 91 ? -1.657 7.203 10.798 1.00 94.88 91 SER A CA 1
ATOM 712 C C . SER A 1 91 ? -2.368 7.752 12.025 1.00 94.88 91 SER A C 1
ATOM 714 O O . SER A 1 91 ? -2.479 8.961 12.153 1.00 94.88 91 SER A O 1
ATOM 716 N N . GLU A 1 92 ? -2.761 6.884 12.950 1.00 95.62 92 GLU A N 1
ATOM 717 C CA . GLU A 1 92 ? -3.419 7.273 14.192 1.00 95.62 92 GLU A CA 1
ATOM 718 C C . GLU A 1 92 ? -2.506 8.110 15.087 1.00 95.62 92 GLU A C 1
ATOM 720 O O . GLU A 1 92 ? -2.890 9.185 15.536 1.00 95.62 92 GLU A O 1
ATOM 725 N N . LYS A 1 93 ? -1.244 7.690 15.247 1.00 95.62 93 LYS A N 1
ATOM 726 C CA . LYS A 1 93 ? -0.233 8.475 15.973 1.00 95.62 93 LYS A CA 1
ATOM 727 C C . LYS A 1 93 ? -0.010 9.865 15.374 1.00 95.62 93 LYS A C 1
ATOM 729 O O . LYS A 1 93 ? 0.302 10.798 16.100 1.00 95.62 93 LYS A O 1
ATOM 734 N N . LYS A 1 94 ? -0.113 9.996 14.047 1.00 94.88 94 LYS A N 1
ATOM 735 C CA . LYS A 1 94 ? 0.192 11.244 13.334 1.00 94.88 94 LYS A CA 1
ATOM 736 C C . LYS A 1 94 ? -1.013 12.173 13.179 1.00 94.88 94 LYS A C 1
ATOM 738 O O . LYS A 1 94 ? -0.839 13.386 13.174 1.00 94.88 94 LYS A O 1
ATOM 743 N N . TYR A 1 95 ? -2.197 11.612 12.970 1.00 93.56 95 TYR A N 1
ATOM 744 C CA . TYR A 1 95 ? -3.394 12.344 12.554 1.00 93.56 95 TYR A CA 1
ATOM 745 C C . TYR A 1 95 ? -4.534 12.266 13.575 1.00 93.56 95 TYR A C 1
ATOM 747 O O . TYR A 1 95 ? -5.515 12.986 13.427 1.00 93.56 95 TYR A O 1
ATOM 755 N N . GLY A 1 96 ? -4.405 11.437 14.613 1.00 94.62 96 GLY A N 1
ATOM 756 C CA . GLY A 1 96 ? -5.454 11.200 15.599 1.00 94.62 96 GLY A CA 1
ATOM 757 C C . GLY A 1 96 ? -6.360 10.015 15.239 1.00 94.62 96 GLY A C 1
ATOM 758 O O . GLY A 1 96 ? -6.010 9.205 14.375 1.00 94.62 96 GLY A O 1
ATOM 759 N N . PRO A 1 97 ? -7.509 9.870 15.919 1.00 94.94 97 PRO A N 1
ATOM 760 C CA . PRO A 1 97 ? -8.383 8.710 15.765 1.00 94.94 97 PRO A CA 1
ATOM 761 C C . PRO A 1 97 ? -8.882 8.539 14.318 1.00 94.94 97 PRO A C 1
ATOM 763 O O . PRO A 1 97 ? -8.974 9.514 13.566 1.00 94.94 97 PRO A O 1
ATOM 766 N N . PRO A 1 98 ? -9.193 7.301 13.893 1.00 96.38 98 PRO A N 1
ATOM 767 C CA . PRO A 1 98 ? -9.748 7.064 12.570 1.00 96.38 98 PRO A CA 1
ATOM 768 C C . PRO A 1 98 ? -11.201 7.545 12.465 1.00 96.38 98 PRO A C 1
ATOM 770 O O . PRO A 1 98 ? -11.955 7.537 13.433 1.00 96.38 98 PRO A O 1
ATOM 773 N N . TYR A 1 99 ? -11.599 7.859 11.238 1.00 95.62 99 TYR A N 1
ATOM 774 C CA . TYR A 1 99 ? -12.961 8.176 10.828 1.00 95.62 99 TYR A CA 1
ATOM 775 C C . TYR A 1 99 ? -13.469 7.160 9.799 1.00 95.62 99 TYR A C 1
ATOM 777 O O . TYR A 1 99 ? -12.694 6.418 9.173 1.00 95.62 99 TYR A O 1
ATOM 785 N N . SER A 1 100 ? -14.784 7.164 9.577 1.00 96.69 100 SER A N 1
ATOM 786 C CA . SER A 1 100 ? -15.412 6.348 8.541 1.00 96.69 100 SER A CA 1
ATOM 787 C C . SER A 1 100 ? -15.022 6.845 7.146 1.00 96.69 100 SER A C 1
ATOM 789 O O . SER A 1 100 ? -15.180 8.016 6.809 1.00 96.69 100 SER A O 1
ATOM 791 N N . CYS A 1 101 ? -14.499 5.943 6.319 1.00 95.31 101 CYS A N 1
ATOM 792 C CA . CYS A 1 101 ? -14.194 6.213 4.920 1.00 95.31 101 CYS A CA 1
ATOM 793 C C . CYS A 1 101 ? -15.481 6.410 4.123 1.00 95.31 101 CYS A C 1
ATOM 795 O O . CYS A 1 101 ? -16.323 5.517 4.085 1.00 95.31 101 CYS A O 1
ATOM 797 N N . GLU A 1 102 ? -15.600 7.500 3.373 1.00 94.75 102 GLU A N 1
ATOM 798 C CA . GLU A 1 102 ? -16.835 7.770 2.629 1.00 94.75 102 GLU A CA 1
ATOM 799 C C . GLU A 1 102 ? -17.138 6.751 1.518 1.00 94.75 102 GLU A C 1
ATOM 801 O O . GLU A 1 102 ? -18.302 6.573 1.165 1.00 94.75 102 GLU A O 1
ATOM 806 N N . GLN A 1 103 ? -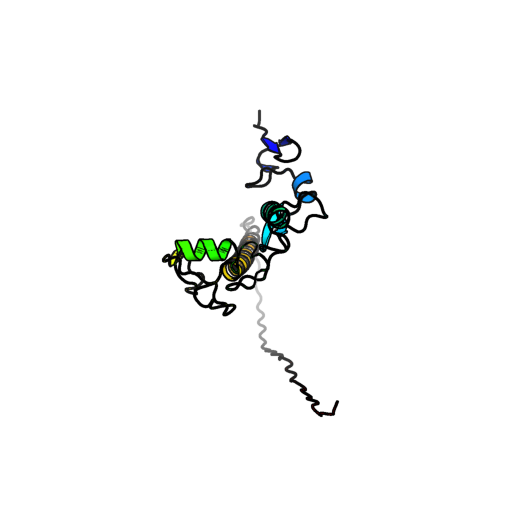16.121 6.041 1.015 1.00 94.00 103 GLN A N 1
ATOM 807 C CA . GLN A 1 103 ? -16.255 5.057 -0.068 1.00 94.00 103 GLN A CA 1
ATOM 808 C C . GLN A 1 103 ? -16.512 3.631 0.431 1.00 94.00 103 GLN A C 1
ATOM 810 O O . GLN A 1 103 ? -17.408 2.962 -0.062 1.00 94.00 103 GLN A O 1
ATOM 815 N N . CYS A 1 104 ? -15.732 3.144 1.402 1.00 94.88 104 CYS A N 1
ATOM 816 C CA . CYS A 1 104 ? -15.853 1.763 1.893 1.00 94.88 104 CYS A CA 1
ATOM 817 C C . CYS A 1 104 ? -16.489 1.641 3.282 1.00 94.88 104 CYS A C 1
ATOM 819 O O . CYS A 1 104 ? -16.601 0.529 3.791 1.00 94.88 104 CYS A O 1
ATOM 821 N N . LYS A 1 105 ? -16.842 2.767 3.916 1.00 95.44 105 LYS A N 1
ATOM 822 C CA . LYS A 1 105 ? -17.478 2.883 5.242 1.00 95.44 105 LYS A CA 1
ATOM 823 C C . LYS A 1 105 ? -16.691 2.307 6.430 1.00 95.44 105 LYS A C 1
ATOM 825 O O . LYS A 1 105 ? -17.154 2.353 7.564 1.00 95.44 105 LYS A O 1
ATOM 830 N N . GLN A 1 106 ? -15.469 1.827 6.207 1.00 95.12 106 GLN A N 1
ATOM 831 C CA . GLN A 1 106 ? -14.585 1.331 7.267 1.00 95.12 106 GLN A CA 1
ATOM 832 C C . GLN A 1 106 ? -13.979 2.473 8.093 1.00 95.12 106 GLN A C 1
ATOM 834 O O . GLN A 1 106 ? -13.659 3.529 7.543 1.00 95.12 106 GLN A O 1
ATOM 839 N N . GLN A 1 107 ? -13.729 2.222 9.380 1.00 96.06 107 GLN A N 1
ATOM 840 C CA . GLN A 1 107 ? -13.083 3.143 10.329 1.00 96.06 107 GLN A CA 1
ATOM 841 C C . GLN A 1 107 ? -11.561 3.204 10.106 1.00 96.06 107 GLN A C 1
ATOM 843 O O . GLN A 1 107 ? -10.770 2.788 10.947 1.00 96.06 107 GLN A O 1
ATOM 848 N N . CYS A 1 108 ? -11.127 3.659 8.929 1.00 95.75 108 CYS A N 1
ATOM 849 C CA . CYS A 1 108 ? -9.706 3.748 8.559 1.00 95.75 108 CYS A CA 1
ATOM 850 C C . CYS A 1 108 ? -9.351 4.947 7.675 1.00 95.75 108 CYS A C 1
ATOM 852 O O . CYS A 1 108 ? -8.292 4.956 7.030 1.00 95.75 108 CYS A O 1
ATOM 854 N N . ALA A 1 109 ? -10.230 5.942 7.599 1.00 95.25 109 ALA A N 1
ATOM 855 C CA . ALA A 1 109 ? -9.871 7.234 7.043 1.00 95.25 109 ALA A CA 1
ATOM 856 C C . ALA A 1 109 ? -9.257 8.111 8.139 1.00 95.25 109 ALA A C 1
ATOM 858 O O . ALA A 1 109 ? -9.616 7.998 9.301 1.00 95.25 109 ALA A O 1
ATOM 859 N N . PHE A 1 110 ? -8.292 8.951 7.779 1.00 93.81 110 PHE A N 1
ATOM 860 C CA . PHE A 1 110 ? -7.586 9.811 8.729 1.00 93.81 110 PHE A CA 1
ATOM 861 C C . PHE A 1 110 ? -7.532 11.212 8.144 1.00 93.81 110 PHE A C 1
ATOM 863 O O . PHE A 1 110 ? -7.103 11.364 6.992 1.00 93.81 110 PHE A O 1
ATOM 870 N N . ASP A 1 111 ? -7.960 12.211 8.914 1.00 89.94 111 ASP A N 1
ATOM 871 C CA . ASP A 1 111 ? -7.932 13.596 8.465 1.00 89.94 111 ASP A CA 1
ATOM 872 C C . ASP A 1 111 ? -6.495 14.126 8.483 1.00 89.94 111 ASP A C 1
ATOM 874 O O . ASP A 1 111 ? -5.829 14.203 9.513 1.00 89.94 111 ASP A O 1
ATOM 878 N N . ARG A 1 112 ? -5.990 14.473 7.299 1.00 85.75 112 ARG A N 1
ATOM 879 C CA . ARG A 1 112 ? -4.622 14.973 7.128 1.00 85.75 112 ARG A CA 1
ATOM 880 C C . ARG A 1 112 ? -4.527 16.487 7.299 1.00 85.75 112 ARG A C 1
ATOM 882 O O . ARG A 1 112 ? -3.424 17.002 7.112 1.00 85.75 112 ARG A O 1
ATOM 889 N N . LYS A 1 113 ? -5.642 17.166 7.616 1.00 77.50 113 LYS A N 1
ATOM 890 C CA . LYS A 1 113 ? -5.764 18.629 7.749 1.00 77.50 113 LYS A CA 1
ATOM 891 C C . LYS A 1 113 ? -5.248 19.398 6.528 1.00 77.50 113 LYS A C 1
ATOM 893 O O . LYS A 1 113 ? -4.776 20.521 6.632 1.00 77.50 113 LYS A O 1
ATOM 898 N N . ASP A 1 114 ? -5.283 18.753 5.367 1.00 72.31 114 ASP A N 1
ATOM 899 C CA . ASP A 1 114 ? -4.797 19.299 4.106 1.00 72.31 114 ASP A CA 1
ATOM 900 C C . ASP A 1 114 ? -5.871 19.066 3.048 1.00 72.31 114 ASP A C 1
ATOM 902 O O . ASP A 1 114 ? -5.975 17.974 2.475 1.00 72.31 114 ASP A O 1
ATOM 906 N N . ASP A 1 115 ? -6.688 20.091 2.808 1.00 63.38 115 ASP A N 1
ATOM 907 C CA . ASP A 1 115 ? -7.770 20.050 1.826 1.00 63.38 115 ASP A CA 1
ATOM 908 C C . ASP A 1 115 ? -7.259 19.779 0.406 1.00 63.38 115 ASP A C 1
ATOM 910 O O . ASP A 1 115 ? -7.947 19.118 -0.369 1.00 63.38 115 ASP A O 1
ATOM 914 N N . ARG A 1 116 ? -6.004 20.135 0.079 1.00 63.06 116 ARG A N 1
ATOM 915 C CA . ARG A 1 116 ? -5.398 19.799 -1.227 1.00 63.06 116 ARG A CA 1
ATOM 916 C C . ARG A 1 116 ? -5.149 18.300 -1.398 1.00 63.06 116 ARG A C 1
ATOM 918 O O . ARG A 1 116 ? -4.917 17.830 -2.513 1.00 63.06 116 ARG A O 1
ATOM 925 N N . LYS A 1 117 ? -5.165 17.534 -0.304 1.00 64.62 117 LYS A N 1
ATOM 926 C CA . LYS A 1 117 ? -5.050 16.069 -0.310 1.00 64.62 117 LYS A CA 1
ATOM 927 C C . LYS A 1 117 ? -6.404 15.370 -0.230 1.00 64.62 117 LYS A C 1
ATOM 929 O O . LYS A 1 117 ? -6.422 14.145 -0.403 1.00 64.62 117 LYS A O 1
ATOM 934 N N . LYS A 1 118 ? -7.500 16.104 0.010 1.00 68.88 118 LYS A N 1
ATOM 935 C CA . LYS A 1 118 ? -8.851 15.554 -0.105 1.00 68.88 118 LYS A CA 1
ATOM 936 C C . LYS A 1 118 ? -9.123 15.253 -1.565 1.00 68.88 118 LYS A C 1
ATOM 938 O O . LYS A 1 118 ? -8.788 16.002 -2.479 1.00 68.88 118 LYS A O 1
ATOM 943 N N . VAL A 1 119 ? -9.681 14.080 -1.775 1.00 70.06 119 VAL A N 1
ATOM 944 C CA . VAL A 1 119 ? -9.988 13.586 -3.100 1.00 70.06 119 VAL A CA 1
ATOM 945 C C . VAL A 1 119 ? -11.450 13.916 -3.333 1.00 70.06 119 VAL A C 1
ATOM 947 O O . VAL A 1 119 ? -12.295 13.305 -2.691 1.00 70.06 119 VAL A O 1
ATOM 950 N N . ASP A 1 120 ? -11.734 14.891 -4.201 1.00 74.31 120 ASP A N 1
ATOM 951 C CA . ASP A 1 120 ? -13.115 15.323 -4.486 1.00 74.31 120 ASP A CA 1
ATOM 952 C C . ASP A 1 120 ? -13.857 15.825 -3.225 1.00 74.31 120 ASP A C 1
ATOM 954 O O . ASP A 1 120 ? -15.034 15.559 -3.026 1.00 74.31 120 ASP A O 1
ATOM 958 N N . GLY A 1 121 ? -13.129 16.459 -2.294 1.00 82.31 121 GLY A N 1
ATOM 959 C CA . GLY A 1 121 ? -13.664 16.891 -0.993 1.00 82.31 121 GLY A CA 1
ATOM 960 C C . GLY A 1 121 ? -13.951 15.760 0.006 1.00 82.31 121 GLY A C 1
ATOM 961 O O . GLY A 1 121 ? -14.226 16.045 1.168 1.00 82.31 121 GLY A O 1
ATOM 962 N N . LYS A 1 122 ? -13.820 14.491 -0.403 1.00 88.56 122 LYS A N 1
ATOM 963 C CA . LYS A 1 122 ? -14.180 13.317 0.404 1.00 88.56 122 LYS A CA 1
ATOM 964 C C . LYS A 1 122 ? -13.033 12.823 1.280 1.00 88.56 122 LYS A C 1
ATOM 966 O O . LYS A 1 122 ? -11.870 12.748 0.855 1.00 88.56 122 LYS A O 1
ATOM 971 N N . LEU A 1 123 ? -13.375 12.387 2.488 1.00 91.75 123 LEU A N 1
ATOM 972 C CA . LEU A 1 123 ? -12.483 11.732 3.433 1.00 91.75 123 LEU A CA 1
ATOM 973 C C . LEU A 1 123 ? -12.386 10.229 3.126 1.00 91.75 123 LEU A C 1
ATOM 975 O O . LEU A 1 123 ? -13.246 9.413 3.469 1.00 91.75 123 LEU A O 1
ATOM 979 N N . LEU A 1 124 ? -11.301 9.849 2.450 1.00 93.06 124 LEU A N 1
ATOM 980 C CA . LEU A 1 124 ? -11.069 8.481 1.989 1.00 93.06 124 LEU A CA 1
ATOM 981 C C . LEU A 1 124 ? -9.965 7.787 2.786 1.00 93.06 124 LEU A C 1
ATOM 983 O O . LEU A 1 124 ? -8.923 8.370 3.089 1.00 93.06 124 LEU A O 1
ATOM 987 N N . CYS A 1 125 ? -10.130 6.486 3.034 1.00 94.00 125 CYS A N 1
ATOM 988 C CA . CYS A 1 125 ? -9.037 5.662 3.535 1.00 94.00 125 CYS A CA 1
ATOM 989 C C . CYS A 1 125 ? -7.899 5.573 2.508 1.00 94.00 125 CYS A C 1
ATOM 991 O O . CYS A 1 125 ? -8.049 5.897 1.323 1.00 94.00 125 CYS A O 1
ATOM 993 N N . TRP A 1 126 ? -6.738 5.089 2.949 1.00 91.00 126 TRP A N 1
ATOM 994 C CA . TRP A 1 126 ? -5.559 5.005 2.086 1.00 91.00 126 TRP A CA 1
ATOM 995 C C . TRP A 1 126 ? -5.786 4.140 0.834 1.00 91.00 126 TRP A C 1
ATOM 997 O O . TRP A 1 126 ? -5.366 4.525 -0.256 1.00 91.00 126 TRP A O 1
ATOM 1007 N N . LEU A 1 127 ? -6.484 3.005 0.961 1.00 92.56 127 LEU A N 1
ATOM 1008 C CA . LEU A 1 127 ? -6.768 2.118 -0.173 1.00 92.56 127 LEU A CA 1
ATOM 1009 C C . LEU A 1 127 ? -7.733 2.747 -1.185 1.00 92.56 127 LEU A C 1
ATOM 1011 O O . LEU A 1 127 ? -7.501 2.648 -2.392 1.00 92.56 127 LEU A O 1
ATOM 1015 N N . CYS A 1 128 ? -8.789 3.405 -0.705 1.00 93.75 128 CYS A N 1
ATOM 1016 C CA . CYS A 1 128 ? 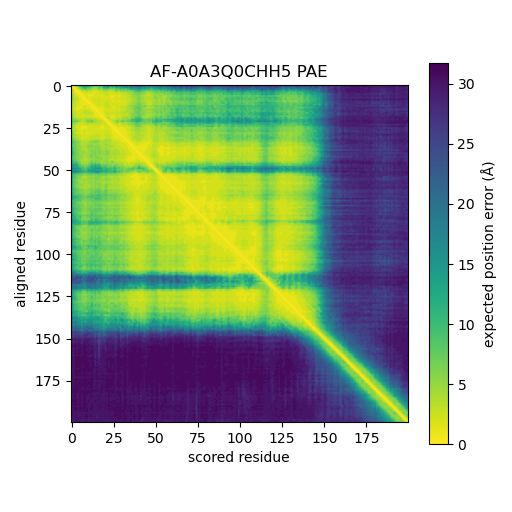-9.735 4.122 -1.558 1.00 93.75 128 CYS A CA 1
ATOM 1017 C C . CYS A 1 128 ? -9.044 5.296 -2.259 1.00 93.75 128 CYS A C 1
ATOM 1019 O O . CYS A 1 128 ? -9.183 5.444 -3.470 1.00 93.75 128 CYS A O 1
ATOM 1021 N N . THR A 1 129 ? -8.199 6.044 -1.542 1.00 91.62 129 THR A N 1
ATOM 1022 C CA . THR A 1 129 ? -7.360 7.104 -2.123 1.00 91.62 129 THR A CA 1
ATOM 1023 C C . THR A 1 129 ? -6.461 6.571 -3.242 1.00 91.62 129 THR A C 1
ATOM 1025 O O . THR A 1 129 ? -6.404 7.162 -4.319 1.00 91.62 129 THR A O 1
ATOM 1028 N N . LEU A 1 130 ? -5.757 5.452 -3.022 1.00 89.50 130 LEU A N 1
ATOM 1029 C CA . LEU A 1 130 ? -4.921 4.844 -4.064 1.00 89.50 130 LEU A CA 1
ATOM 1030 C C . LEU A 1 130 ? -5.740 4.404 -5.278 1.00 89.50 130 LEU A C 1
ATOM 1032 O O . LEU A 1 130 ? -5.322 4.617 -6.412 1.00 89.50 130 LEU A O 1
ATOM 1036 N N . SER A 1 131 ? -6.891 3.777 -5.045 1.00 91.12 131 SER A N 1
ATOM 1037 C CA . SER A 1 131 ? -7.752 3.276 -6.119 1.00 91.12 131 SER A CA 1
ATOM 1038 C C . SER A 1 131 ? -8.292 4.425 -6.966 1.00 91.12 131 SER A C 1
ATOM 1040 O O . SER A 1 131 ? -8.190 4.373 -8.189 1.00 91.12 131 SER A O 1
ATOM 1042 N N . TYR A 1 132 ? -8.743 5.504 -6.327 1.00 90.62 132 TYR A N 1
ATOM 1043 C CA . TYR A 1 132 ? -9.207 6.700 -7.020 1.00 90.62 132 TYR A CA 1
ATOM 1044 C C . TYR A 1 132 ? -8.101 7.362 -7.850 1.00 90.62 132 TYR A C 1
ATOM 1046 O O . TYR A 1 132 ? -8.307 7.675 -9.020 1.00 90.62 132 TYR A O 1
ATOM 1054 N N . LYS A 1 133 ? -6.890 7.517 -7.292 1.00 88.12 133 LYS A N 1
ATOM 1055 C CA . LYS A 1 133 ? -5.750 8.083 -8.035 1.00 88.12 133 LYS A CA 1
ATOM 1056 C C . LYS A 1 133 ? -5.407 7.273 -9.287 1.00 88.12 133 LYS A C 1
ATOM 1058 O O . LYS A 1 133 ? -5.152 7.874 -10.327 1.00 88.12 133 LYS A O 1
ATOM 1063 N N . ARG A 1 134 ? -5.454 5.935 -9.213 1.00 87.38 134 ARG A N 1
ATOM 1064 C CA . ARG A 1 134 ? -5.241 5.072 -10.389 1.00 87.38 134 ARG A CA 1
ATOM 1065 C C . ARG A 1 134 ? -6.305 5.302 -11.466 1.00 87.38 134 ARG A C 1
ATOM 1067 O O . ARG A 1 134 ? -5.967 5.334 -12.644 1.00 87.38 134 ARG A O 1
ATOM 1074 N N . VAL A 1 135 ? -7.571 5.481 -11.079 1.00 87.88 135 VAL A N 1
ATOM 1075 C CA . VAL A 1 135 ? -8.655 5.793 -12.029 1.00 87.88 135 VAL A CA 1
ATOM 1076 C C . VAL A 1 135 ? -8.429 7.159 -12.679 1.00 87.88 135 VAL A C 1
ATOM 1078 O O . VAL A 1 135 ? -8.468 7.259 -13.902 1.00 87.88 135 VAL A O 1
ATOM 1081 N N . LEU A 1 136 ? -8.096 8.190 -11.896 1.00 85.62 136 LEU A N 1
ATOM 1082 C CA . LEU A 1 136 ? -7.820 9.524 -12.440 1.00 85.62 136 LEU A CA 1
ATOM 1083 C C . LEU A 1 136 ? -6.651 9.546 -13.431 1.00 85.62 136 LEU A C 1
ATOM 1085 O O . LEU A 1 136 ? -6.724 10.244 -14.443 1.00 85.62 136 LEU A O 1
ATOM 1089 N N . GLN A 1 137 ? -5.574 8.806 -13.150 1.00 84.56 137 GLN A N 1
ATOM 1090 C CA . GLN A 1 137 ? -4.434 8.711 -14.064 1.00 84.56 137 GLN A CA 1
ATOM 1091 C C . GLN A 1 137 ? -4.848 8.105 -15.409 1.00 84.56 137 GLN A C 1
ATOM 1093 O O . GLN A 1 137 ? -4.565 8.713 -16.440 1.00 84.56 137 GLN A O 1
ATOM 1098 N N . LYS A 1 138 ? -5.612 7.002 -15.398 1.00 83.94 138 LYS A N 1
ATOM 1099 C CA . LYS A 1 138 ? -6.138 6.383 -16.627 1.00 83.94 138 LYS A CA 1
ATOM 1100 C C . LYS A 1 138 ? -6.995 7.352 -17.445 1.00 83.94 138 LYS A C 1
ATOM 1102 O O . LYS A 1 138 ? -6.805 7.464 -18.652 1.00 83.94 138 LYS A O 1
ATOM 1107 N N . THR A 1 139 ? -7.895 8.101 -16.805 1.00 83.25 139 THR A N 1
ATOM 1108 C CA . THR A 1 139 ? -8.733 9.090 -17.507 1.00 83.25 139 THR A CA 1
ATOM 1109 C C . THR A 1 139 ? -7.899 10.234 -18.094 1.00 83.25 139 THR A C 1
ATOM 1111 O O . THR A 1 139 ? -8.181 10.706 -19.196 1.00 83.25 139 THR A O 1
ATOM 1114 N N . LYS A 1 140 ? -6.849 10.683 -17.393 1.00 83.25 140 LYS A N 1
ATOM 1115 C CA . LYS A 1 140 ? -5.950 11.739 -17.888 1.00 83.25 140 LYS A CA 1
ATOM 1116 C C . LYS A 1 140 ? -5.129 11.272 -19.092 1.00 83.25 140 LYS A C 1
ATOM 1118 O O . LYS A 1 140 ? -4.951 12.046 -20.029 1.00 83.25 140 LYS A O 1
ATOM 1123 N N . GLU A 1 141 ? -4.643 10.034 -19.078 1.00 77.12 141 GLU A N 1
ATOM 1124 C CA . GLU A 1 141 ? -3.911 9.430 -20.201 1.00 77.12 141 GLU A CA 1
ATOM 1125 C C . GLU A 1 141 ? -4.808 9.229 -21.427 1.00 77.12 141 GLU A C 1
ATOM 1127 O O . GLU A 1 141 ? -4.414 9.607 -22.529 1.00 77.12 141 GLU A O 1
ATOM 1132 N N . GLN A 1 142 ? -6.045 8.754 -21.239 1.00 71.94 142 GLN A N 1
ATOM 1133 C CA . GLN A 1 142 ? -7.016 8.640 -22.334 1.00 71.94 142 GLN A CA 1
ATOM 1134 C C . GLN A 1 142 ? -7.316 9.998 -22.980 1.00 71.94 142 GLN A C 1
ATOM 1136 O O . GLN A 1 142 ? -7.284 10.120 -24.202 1.00 71.94 142 GLN A O 1
ATOM 1141 N N . ARG A 1 143 ? -7.528 11.054 -22.179 1.00 72.44 143 ARG A N 1
ATOM 1142 C CA . ARG A 1 143 ? -7.749 12.411 -22.713 1.00 72.44 143 ARG A CA 1
ATOM 1143 C C . ARG A 1 143 ? -6.558 12.934 -23.518 1.00 72.44 143 ARG A C 1
ATOM 1145 O O . ARG A 1 143 ? -6.773 13.594 -24.528 1.00 72.44 143 ARG A O 1
ATOM 1152 N N . LYS A 1 144 ? -5.322 12.620 -23.111 1.00 71.06 144 LYS A N 1
ATOM 1153 C CA . LYS A 1 144 ? -4.123 12.988 -23.880 1.00 71.06 144 LYS A CA 1
ATOM 1154 C C . LYS A 1 144 ? -4.103 12.313 -25.251 1.00 71.06 144 LYS A C 1
ATOM 1156 O O . LYS A 1 144 ? -3.871 13.006 -26.236 1.00 71.06 144 LYS A O 1
ATOM 1161 N N . HIS A 1 145 ? -4.410 11.017 -25.312 1.00 60.25 145 HIS A N 1
ATOM 1162 C CA . HIS A 1 145 ? -4.458 10.266 -26.570 1.00 60.25 145 HIS A CA 1
ATOM 1163 C C . HIS A 1 145 ? -5.541 10.782 -27.533 1.00 60.25 145 HIS A C 1
ATOM 1165 O O . HIS A 1 145 ? -5.285 10.883 -28.729 1.00 60.25 145 HIS A O 1
ATOM 1171 N N . LEU A 1 146 ? -6.715 11.182 -27.026 1.00 59.84 146 LEU A N 1
ATOM 1172 C CA . LEU A 1 146 ? -7.752 11.801 -27.865 1.00 59.84 146 LEU A CA 1
ATOM 1173 C C . LEU A 1 146 ? -7.364 13.216 -28.331 1.00 59.84 146 LEU A C 1
ATOM 1175 O O . LEU A 1 146 ? -7.673 13.590 -29.458 1.00 59.84 146 LEU A O 1
ATOM 1179 N N . SER A 1 147 ? -6.657 13.996 -27.505 1.00 55.09 147 SER A N 1
ATOM 1180 C CA . SER A 1 147 ? -6.199 15.346 -27.880 1.00 55.09 147 SER A CA 1
ATOM 1181 C C . SER A 1 147 ? -5.019 15.367 -28.862 1.00 55.09 147 SER A C 1
ATOM 1183 O O . SER A 1 147 ? -4.786 16.383 -29.510 1.00 55.09 147 SER A O 1
ATOM 1185 N N . SER A 1 148 ? -4.268 14.267 -28.988 1.00 52.53 148 SER A N 1
ATOM 1186 C CA . SER A 1 148 ? -3.203 14.128 -29.992 1.00 52.53 148 SER A CA 1
ATOM 1187 C C . SER A 1 148 ? -3.720 13.700 -31.368 1.00 52.53 148 SER A C 1
ATOM 1189 O O . SER A 1 148 ? -3.051 13.959 -32.363 1.00 52.53 148 SER A O 1
ATOM 1191 N N . SER A 1 149 ? -4.907 13.091 -31.450 1.00 49.12 149 SER A N 1
ATOM 1192 C CA . SER A 1 149 ? -5.504 12.658 -32.723 1.00 49.12 149 SER A CA 1
ATOM 1193 C C . SER A 1 149 ? -6.249 13.771 -33.470 1.00 49.12 149 SER A C 1
ATOM 1195 O O . SER A 1 149 ? -6.544 13.607 -34.646 1.00 49.12 149 SER A O 1
ATOM 1197 N N . SER A 1 150 ? -6.513 14.920 -32.840 1.00 47.62 150 SER A N 1
ATOM 1198 C CA . SER A 1 150 ? -7.197 16.063 -33.468 1.00 47.62 150 SER A CA 1
ATOM 1199 C C . SER A 1 150 ? -6.261 17.100 -34.111 1.00 47.62 150 SER A C 1
ATOM 1201 O O . SER A 1 150 ? -6.736 18.115 -34.612 1.00 47.62 150 SER A O 1
ATOM 1203 N N . ARG A 1 151 ? -4.939 16.864 -34.146 1.00 47.38 151 ARG A N 1
ATOM 1204 C CA . ARG A 1 151 ? -3.972 17.722 -34.870 1.00 47.38 151 ARG A CA 1
ATOM 1205 C C . ARG A 1 151 ? -3.502 17.172 -36.222 1.00 47.38 151 ARG A C 1
ATOM 1207 O O . ARG A 1 151 ? -2.740 17.851 -36.897 1.00 47.38 151 ARG A O 1
ATOM 1214 N N . ALA A 1 152 ? -3.969 15.996 -36.646 1.00 40.53 152 ALA A N 1
ATOM 1215 C CA . ALA A 1 152 ? -3.560 15.363 -37.906 1.00 40.53 152 ALA A CA 1
ATOM 1216 C C . ALA A 1 152 ? -4.551 15.580 -39.074 1.00 40.53 152 ALA A C 1
ATOM 1218 O O . ALA A 1 152 ? -4.541 14.812 -40.028 1.00 40.53 152 ALA A O 1
ATOM 1219 N N . SER A 1 153 ? -5.420 16.598 -39.013 1.00 40.53 153 SER A N 1
ATOM 1220 C CA . SER A 1 153 ? -6.454 16.841 -40.045 1.00 40.53 153 SER A CA 1
ATOM 1221 C C . SER A 1 153 ? -6.452 18.257 -40.637 1.00 40.53 153 SER A C 1
ATOM 1223 O O . SER A 1 153 ? -7.426 18.650 -41.264 1.00 40.53 153 SER A O 1
ATOM 1225 N N . HIS A 1 154 ? -5.372 19.028 -40.470 1.00 42.41 154 HIS A N 1
ATOM 1226 C CA . HIS A 1 154 ? -5.203 20.336 -41.125 1.00 42.41 154 HIS A CA 1
ATOM 1227 C C . HIS A 1 154 ? -3.813 20.481 -41.764 1.00 42.41 154 HIS A C 1
ATOM 1229 O O . HIS A 1 154 ? -3.092 21.440 -41.514 1.00 42.41 154 HIS A O 1
ATOM 1235 N N . GLN A 1 155 ? -3.429 19.519 -42.600 1.00 41.41 155 GLN A N 1
ATOM 1236 C CA . GLN A 1 155 ? -2.365 19.696 -43.590 1.00 41.41 155 GLN A CA 1
ATOM 1237 C C . GLN A 1 1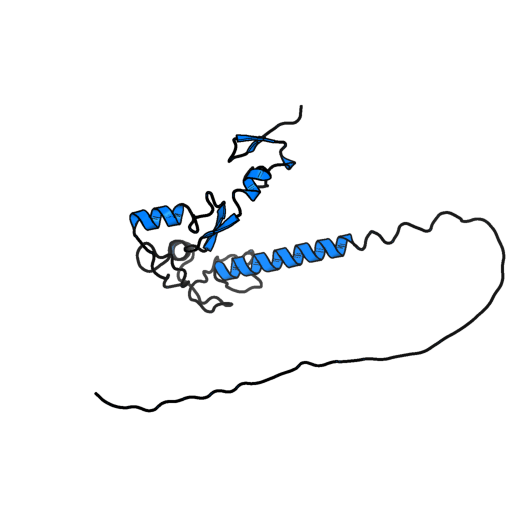55 ? -2.743 18.910 -44.843 1.00 41.41 155 GLN A C 1
ATOM 1239 O O . GLN A 1 155 ? -2.324 17.779 -45.004 1.00 41.41 155 GLN A O 1
ATOM 1244 N N . GLU A 1 156 ? -3.601 19.494 -45.678 1.00 41.06 156 GLU A N 1
ATOM 1245 C CA . GLU A 1 156 ? -3.566 19.340 -47.140 1.00 41.06 156 GLU A CA 1
ATOM 1246 C C . GLU A 1 156 ? -4.709 20.161 -47.744 1.00 41.06 156 GLU A C 1
ATOM 1248 O O . GLU A 1 156 ? -5.834 19.686 -47.864 1.00 41.06 156 GLU A O 1
ATOM 1253 N N . LYS A 1 157 ? -4.430 21.435 -48.047 1.00 43.09 157 LYS A N 1
ATOM 1254 C CA . LYS A 1 157 ? -4.964 22.189 -49.198 1.00 43.09 157 LYS A CA 1
ATOM 1255 C C . LYS A 1 157 ? -4.604 23.666 -49.052 1.00 43.09 157 LYS A C 1
ATOM 1257 O O . LYS A 1 157 ? -5.438 24.471 -48.674 1.00 43.09 157 LYS A O 1
ATOM 1262 N N . GLU A 1 158 ? -3.367 24.013 -49.385 1.00 37.56 158 GLU A N 1
ATOM 1263 C CA . GLU A 1 158 ? -3.031 25.341 -49.920 1.00 37.56 158 GLU A CA 1
ATOM 1264 C C . GLU A 1 158 ? -1.799 25.212 -50.817 1.00 37.56 158 GLU A C 1
ATOM 1266 O O . GLU A 1 158 ? -0.695 25.634 -50.494 1.00 37.56 158 GLU A O 1
ATOM 1271 N N . GLN A 1 159 ? -1.986 24.571 -51.968 1.00 41.81 159 GLN A N 1
ATOM 1272 C CA . GLN A 1 159 ? -1.072 24.731 -53.089 1.00 41.81 159 GLN A CA 1
ATOM 1273 C C . GLN A 1 159 ? -1.838 24.462 -54.383 1.00 41.81 159 GLN A C 1
ATOM 1275 O O . GLN A 1 159 ? -1.820 23.341 -54.865 1.00 41.81 159 GLN A O 1
ATOM 1280 N N . TYR A 1 160 ? -2.586 25.459 -54.876 1.00 31.42 160 TYR A N 1
ATOM 1281 C CA . TYR A 1 160 ? -2.701 25.812 -56.304 1.00 31.42 160 TYR A CA 1
ATOM 1282 C C . TYR A 1 160 ? -3.745 26.930 -56.498 1.00 31.42 160 TYR A C 1
ATOM 1284 O O . TYR A 1 160 ? -4.896 26.690 -56.852 1.00 31.42 160 TYR A O 1
ATOM 1292 N N . SER A 1 161 ? -3.346 28.181 -56.275 1.00 38.88 161 SER A N 1
ATOM 1293 C CA . SER A 1 161 ? -4.127 29.348 -56.699 1.00 38.88 161 SER A CA 1
ATOM 1294 C C . SER A 1 161 ? -3.524 29.877 -57.992 1.00 38.88 161 SER A C 1
ATOM 1296 O O . SER A 1 161 ? -2.621 30.709 -57.931 1.00 38.88 161 SER A O 1
ATOM 1298 N N . ARG A 1 162 ? -3.983 29.370 -59.145 1.00 42.84 162 ARG A N 1
ATOM 1299 C CA . ARG A 1 162 ? -4.013 30.070 -60.447 1.00 42.84 162 ARG A CA 1
ATOM 1300 C C . ARG A 1 162 ? -4.623 29.165 -61.525 1.00 42.84 162 ARG A C 1
ATOM 1302 O O . ARG A 1 162 ? -3.969 28.238 -61.976 1.00 42.84 162 ARG A O 1
ATOM 1309 N N . LEU A 1 163 ? -5.846 29.509 -61.940 1.00 35.25 163 LEU A N 1
ATOM 1310 C CA . LEU A 1 163 ? -6.359 29.607 -63.323 1.00 35.25 163 LEU A CA 1
ATOM 1311 C C . LEU A 1 163 ? -7.845 29.204 -63.413 1.00 35.25 163 LEU A C 1
ATOM 1313 O O . LEU A 1 163 ? -8.206 28.041 -63.340 1.00 35.25 163 LEU A O 1
ATOM 1317 N N . SER A 1 164 ? -8.664 30.250 -63.547 1.00 36.56 164 SER A N 1
ATOM 1318 C CA . SER A 1 164 ? -9.844 30.448 -64.404 1.00 36.56 164 SER A CA 1
ATOM 1319 C C . SER A 1 164 ? -10.835 29.313 -64.740 1.00 36.56 164 SER A C 1
ATOM 1321 O O . SER A 1 164 ? -10.483 28.282 -65.301 1.00 36.56 164 SER A O 1
ATOM 1323 N N . SER A 1 165 ? -12.111 29.720 -64.646 1.00 33.81 165 SER A N 1
ATOM 1324 C CA . SER A 1 165 ? -13.280 29.402 -65.494 1.00 33.81 165 SER A CA 1
ATOM 1325 C C . SER A 1 165 ? -14.070 28.104 -65.271 1.00 33.81 165 SER A C 1
ATOM 1327 O O . SER A 1 165 ? -13.543 27.008 -65.394 1.00 33.81 165 SER A O 1
ATOM 1329 N N . GLY A 1 166 ? -15.391 28.255 -65.063 1.00 32.31 166 GLY A N 1
ATOM 1330 C CA . GLY A 1 166 ? -16.374 27.203 -65.353 1.00 32.31 166 GLY A CA 1
ATOM 1331 C C . GLY A 1 166 ? -17.612 27.147 -64.446 1.00 32.31 166 GLY A C 1
ATOM 1332 O O . GLY A 1 166 ? -17.579 26.521 -63.400 1.00 32.31 166 GLY A O 1
ATOM 1333 N N . SER A 1 167 ? -18.687 27.796 -64.896 1.00 35.28 167 SER A N 1
ATOM 1334 C CA . SER A 1 167 ? -20.131 27.645 -64.622 1.00 35.28 167 SER A CA 1
ATOM 1335 C C . SER A 1 167 ? -20.699 26.570 -63.668 1.00 35.28 167 SER A C 1
ATOM 1337 O O . SER A 1 167 ? -20.394 25.391 -63.764 1.00 35.28 167 SER A O 1
ATOM 1339 N N . HIS A 1 168 ? -21.687 27.031 -62.880 1.00 39.78 168 HIS A N 1
ATOM 1340 C CA . HIS A 1 168 ? -23.024 26.461 -62.589 1.00 39.78 168 HIS A CA 1
ATOM 1341 C C .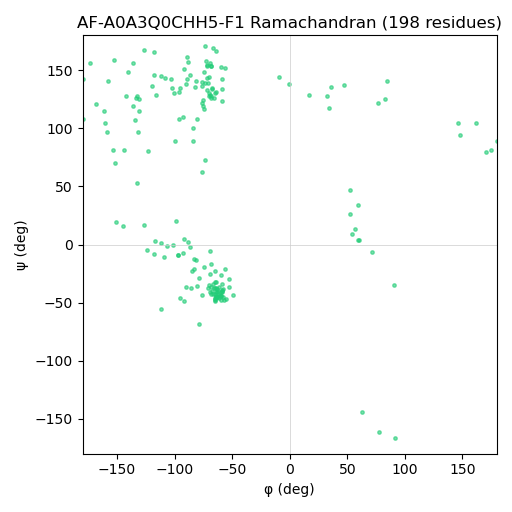 HIS A 1 168 ? -23.235 24.926 -62.556 1.00 39.78 168 HIS A C 1
ATOM 1343 O O . HIS A 1 168 ? -23.125 24.271 -63.581 1.00 39.78 168 HIS A O 1
ATOM 1349 N N . TYR A 1 169 ? -23.817 24.386 -61.472 1.00 31.98 169 TYR A N 1
ATOM 1350 C CA . TYR A 1 169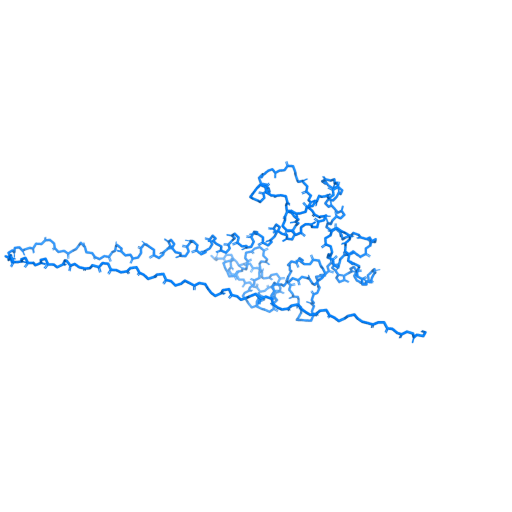 ? -25.280 24.244 -61.307 1.00 31.98 169 TYR A CA 1
ATOM 1351 C C . TYR A 1 169 ? -25.654 23.736 -59.898 1.00 31.98 169 TYR A C 1
ATOM 1353 O O . TYR A 1 169 ? -24.871 23.118 -59.184 1.00 31.98 169 TYR A O 1
ATOM 1361 N N . ASN A 1 170 ? -26.885 24.062 -59.528 1.00 42.38 170 ASN A N 1
ATOM 1362 C CA . ASN A 1 170 ? -27.616 23.830 -58.287 1.00 42.38 170 ASN A CA 1
ATOM 1363 C C . ASN A 1 170 ? -28.022 22.350 -58.106 1.00 42.38 170 ASN A C 1
ATOM 1365 O O . ASN A 1 170 ? -28.458 21.735 -59.073 1.00 42.38 170 ASN A O 1
ATOM 1369 N N . SER A 1 171 ? -28.003 21.810 -56.881 1.00 37.84 171 SER A N 1
ATOM 1370 C CA . SER A 1 171 ? -29.091 20.920 -56.441 1.00 37.84 171 SER A CA 1
ATOM 1371 C C . SER A 1 171 ? -29.147 20.781 -54.920 1.00 37.84 171 SER A C 1
ATOM 1373 O O . SER A 1 171 ? -28.277 20.198 -54.276 1.00 37.84 171 SER A O 1
ATOM 1375 N N . GLN A 1 172 ? -30.252 21.274 -54.373 1.00 47.62 172 GLN A N 1
ATOM 1376 C CA . GLN A 1 172 ? -30.812 20.917 -53.076 1.00 47.62 172 GLN A CA 1
ATOM 1377 C C . GLN A 1 172 ? -31.134 19.412 -52.997 1.00 47.62 172 GLN A C 1
ATOM 1379 O O . GLN A 1 172 ? -31.657 18.854 -53.960 1.00 47.62 172 GLN A O 1
ATOM 1384 N N . LYS A 1 173 ? -30.894 18.806 -51.827 1.00 40.84 173 LYS A N 1
ATOM 1385 C CA . LYS A 1 173 ? -31.681 17.747 -51.144 1.00 40.84 173 LYS A CA 1
ATOM 1386 C C . LYS A 1 173 ? -31.232 17.801 -49.675 1.00 40.84 173 LYS A C 1
ATOM 1388 O O . LYS A 1 173 ? -30.048 17.627 -49.420 1.00 40.84 173 LYS A O 1
ATOM 1393 N N . THR A 1 174 ? -31.962 18.329 -48.693 1.00 40.56 174 THR A N 1
ATOM 1394 C CA . THR A 1 174 ? -33.230 17.906 -48.061 1.00 40.56 174 THR A CA 1
ATOM 1395 C C . THR A 1 174 ? -33.324 16.424 -47.676 1.00 40.56 174 THR A C 1
ATOM 1397 O O . THR A 1 174 ? -32.992 15.536 -48.454 1.00 40.56 174 THR A O 1
ATOM 1400 N N . LEU A 1 175 ? -33.881 16.242 -46.470 1.00 36.88 175 LEU A N 1
ATOM 1401 C CA . LEU A 1 175 ? -34.246 15.035 -45.719 1.00 36.88 175 LEU A CA 1
ATOM 1402 C C . LEU A 1 175 ? -33.145 14.362 -44.888 1.00 36.88 175 LEU A C 1
ATOM 1404 O O . LEU A 1 175 ? -32.040 14.155 -45.360 1.00 36.88 175 LEU A O 1
ATOM 1408 N N . SER A 1 176 ? -33.395 13.848 -43.685 1.00 33.09 176 SER A N 1
ATOM 1409 C CA . SER A 1 176 ? -34.399 14.061 -42.629 1.00 33.09 176 SER A CA 1
ATOM 1410 C C . SER A 1 176 ? -34.019 13.073 -41.516 1.00 33.09 176 SER A C 1
ATOM 1412 O O . SER A 1 176 ? -33.589 11.960 -41.796 1.00 33.09 176 SER A O 1
ATOM 1414 N N . THR A 1 177 ? -34.183 13.504 -40.268 1.00 38.38 177 THR A N 1
ATOM 1415 C CA . THR A 1 177 ? -34.570 12.739 -39.064 1.00 38.38 177 THR A CA 1
ATOM 1416 C C . THR A 1 177 ? -34.468 11.200 -39.066 1.00 38.38 177 THR A C 1
ATOM 1418 O O . THR A 1 177 ? -35.161 10.523 -39.821 1.00 38.38 177 THR A O 1
ATOM 1421 N N . SER A 1 178 ? -33.811 10.632 -38.050 1.00 38.12 178 SER A N 1
ATOM 1422 C CA . SER A 1 178 ? -34.463 9.635 -37.176 1.00 38.12 178 SER A CA 1
ATOM 1423 C C . SER A 1 178 ? -33.638 9.323 -35.925 1.00 38.12 178 SER A C 1
ATOM 1425 O O . SER A 1 178 ? -32.497 8.873 -35.966 1.00 38.12 178 SER A O 1
ATOM 1427 N N . SER A 1 179 ? -34.280 9.589 -34.794 1.00 40.97 179 SER A N 1
ATOM 1428 C CA . SER A 1 179 ? -33.937 9.173 -33.443 1.00 40.97 179 SER A CA 1
ATOM 1429 C C . SER A 1 179 ? -34.201 7.677 -33.285 1.00 40.97 179 SER A C 1
ATOM 1431 O O . SER A 1 179 ? -35.299 7.237 -33.612 1.00 40.97 179 SER A O 1
ATOM 1433 N N . ILE A 1 180 ? -33.266 6.911 -32.714 1.00 47.38 180 ILE A N 1
ATOM 1434 C CA . ILE A 1 180 ? -33.572 5.590 -32.146 1.00 47.38 180 ILE A CA 1
ATOM 1435 C C . ILE A 1 180 ? -32.892 5.472 -30.780 1.00 47.38 180 ILE A C 1
ATOM 1437 O O . ILE A 1 180 ? -31.675 5.355 -30.655 1.00 47.38 180 ILE A O 1
ATOM 1441 N N . GLN A 1 181 ? -33.741 5.548 -29.758 1.00 41.12 181 GLN A N 1
ATOM 1442 C CA . GLN A 1 181 ? -33.524 5.055 -28.405 1.00 41.12 181 GLN A CA 1
ATOM 1443 C C . GLN A 1 181 ? -33.541 3.520 -28.431 1.00 41.12 181 GLN A C 1
ATOM 1445 O O . GLN A 1 181 ? -34.336 2.946 -29.164 1.00 41.12 181 GLN A O 1
ATOM 1450 N N . ASN A 1 182 ? -32.708 2.874 -27.615 1.00 38.28 182 ASN A N 1
ATOM 1451 C CA . ASN A 1 182 ? -32.915 1.511 -27.104 1.00 38.28 182 ASN A CA 1
ATOM 1452 C C . ASN A 1 182 ? -32.050 1.386 -25.836 1.00 38.28 182 ASN A C 1
ATOM 1454 O O . ASN A 1 182 ? -30.826 1.455 -25.910 1.00 38.28 182 ASN A O 1
ATOM 1458 N N . GLU A 1 183 ? -32.618 1.581 -24.648 1.00 35.44 183 GLU A N 1
ATOM 1459 C CA . GLU A 1 183 ? -33.404 0.632 -23.838 1.00 35.44 183 GLU A CA 1
ATOM 1460 C C . GLU A 1 183 ? -32.548 -0.420 -23.109 1.00 35.44 183 GLU A C 1
ATOM 1462 O O . GLU A 1 183 ? -31.778 -1.193 -23.675 1.00 35.44 183 GLU A O 1
ATOM 1467 N N . ILE A 1 184 ? -32.715 -0.384 -21.788 1.00 41.31 184 ILE A N 1
ATOM 1468 C CA . ILE A 1 184 ? -32.068 -1.156 -20.729 1.00 41.31 184 ILE A CA 1
ATOM 1469 C C . ILE A 1 184 ? -32.886 -2.428 -20.476 1.00 41.31 184 ILE A C 1
ATOM 1471 O O . ILE A 1 184 ? -34.093 -2.313 -20.266 1.00 41.31 184 ILE A O 1
ATOM 1475 N N . PRO A 1 185 ? -32.277 -3.612 -20.283 1.00 38.94 185 PRO A N 1
ATOM 1476 C CA . PRO A 1 185 ? -32.972 -4.709 -19.619 1.00 38.94 185 PRO A CA 1
ATOM 1477 C C . PRO A 1 185 ? -32.684 -4.713 -18.112 1.00 38.94 185 PRO A C 1
ATOM 1479 O O . PRO A 1 185 ? -31.598 -5.064 -17.650 1.00 38.94 185 PRO A O 1
ATOM 1482 N N . LYS A 1 186 ? -33.710 -4.364 -17.329 1.00 34.00 186 LYS A N 1
ATOM 1483 C CA . LYS A 1 186 ? -33.865 -4.782 -15.928 1.00 34.00 186 LYS A CA 1
ATOM 1484 C C . LYS A 1 186 ? -34.205 -6.278 -15.892 1.00 34.00 186 LYS A C 1
ATOM 1486 O O . LYS A 1 186 ? -35.116 -6.707 -16.594 1.00 34.00 186 LYS A O 1
ATOM 1491 N N . LYS A 1 187 ? -33.618 -7.039 -14.963 1.00 38.53 187 LYS A N 1
ATOM 1492 C CA . LYS A 1 187 ? -34.295 -8.209 -14.373 1.00 38.53 187 LYS A CA 1
ATOM 1493 C C . LYS A 1 187 ? -33.969 -8.335 -12.883 1.00 38.53 187 LYS A C 1
ATOM 1495 O O . LYS A 1 187 ? -32.814 -8.261 -12.478 1.00 38.53 187 LYS A O 1
ATOM 1500 N N . LYS A 1 188 ? -35.039 -8.437 -12.086 1.00 35.03 188 LYS A N 1
ATOM 1501 C CA . LYS A 1 188 ? -35.078 -8.524 -10.621 1.00 35.03 188 LYS A CA 1
ATOM 1502 C C . LYS A 1 188 ? -34.971 -9.976 -10.125 1.00 35.03 188 LYS A C 1
ATOM 1504 O O . LYS A 1 188 ? -35.315 -10.913 -10.834 1.00 35.03 188 LYS A O 1
ATOM 1509 N N . SER A 1 189 ? -34.528 -10.046 -8.869 1.00 34.41 189 SER A N 1
ATOM 1510 C CA . SER A 1 189 ? -34.578 -11.072 -7.813 1.00 34.41 189 SER A CA 1
ATOM 1511 C C . SER A 1 189 ? -35.440 -12.331 -7.974 1.00 34.41 189 SER A C 1
ATOM 1513 O O . SER A 1 189 ? -36.626 -12.240 -8.289 1.00 34.41 189 SER A O 1
ATOM 1515 N N . LYS A 1 190 ? -34.914 -13.445 -7.444 1.00 36.59 190 LYS A N 1
ATOM 1516 C CA . LYS A 1 190 ? -35.701 -14.364 -6.611 1.00 36.59 190 LYS A CA 1
ATOM 1517 C C . LYS A 1 190 ? -34.912 -14.736 -5.348 1.00 36.59 190 LYS A C 1
ATOM 1519 O O . LYS A 1 190 ? -33.752 -15.125 -5.416 1.00 36.59 190 LYS A O 1
ATOM 1524 N N . PHE A 1 191 ? -35.566 -14.512 -4.219 1.00 32.25 191 PHE A N 1
ATOM 1525 C CA . PHE A 1 191 ? -35.199 -14.866 -2.856 1.00 32.25 191 PHE A CA 1
ATOM 1526 C C . PHE A 1 191 ? -36.003 -16.128 -2.530 1.00 32.25 191 PHE A C 1
ATOM 1528 O O . PHE A 1 191 ? -37.208 -16.118 -2.775 1.00 32.25 191 PHE A O 1
ATOM 1535 N N . GLU A 1 192 ? -35.381 -17.181 -2.005 1.00 34.88 192 GLU A N 1
ATOM 1536 C CA . GLU A 1 192 ? -36.088 -18.226 -1.257 1.00 34.88 192 GLU A CA 1
ATOM 1537 C C . GLU A 1 192 ? -35.281 -18.571 -0.005 1.00 34.88 192 GLU A C 1
ATOM 1539 O O . GLU A 1 192 ? -34.114 -18.958 -0.065 1.00 34.88 192 GLU A O 1
ATOM 1544 N N . SER A 1 193 ? -35.937 -18.342 1.129 1.00 34.62 193 SER A N 1
ATOM 1545 C CA . SER A 1 193 ? -35.575 -18.788 2.465 1.00 34.62 193 SER A CA 1
ATOM 1546 C C . SER A 1 193 ? -36.033 -20.227 2.653 1.00 34.62 193 SER A C 1
ATOM 1548 O O . SER A 1 193 ? -37.160 -20.551 2.288 1.00 34.62 193 SER A O 1
ATOM 1550 N N . ILE A 1 194 ? -35.227 -21.050 3.322 1.00 40.09 194 ILE A N 1
ATOM 1551 C CA . ILE A 1 194 ? -35.710 -22.257 3.997 1.00 40.09 194 ILE A CA 1
ATOM 1552 C C . ILE A 1 194 ? -35.131 -22.249 5.413 1.00 40.09 194 ILE A C 1
ATOM 1554 O O . ILE A 1 194 ? -33.921 -22.326 5.611 1.00 40.09 194 ILE A O 1
ATOM 1558 N N . THR A 1 195 ? -36.025 -22.129 6.387 1.00 39.25 195 THR A N 1
ATOM 1559 C CA . THR A 1 195 ? -35.832 -22.448 7.805 1.00 39.25 195 THR A CA 1
ATOM 1560 C C . THR A 1 195 ? -36.782 -23.584 8.148 1.00 39.25 195 THR A C 1
ATOM 1562 O O . THR A 1 195 ? -37.975 -23.399 7.932 1.00 39.25 195 THR A O 1
ATOM 1565 N N . THR A 1 196 ? -36.288 -24.666 8.758 1.00 42.75 196 THR A N 1
ATOM 1566 C CA . THR A 1 196 ? -37.010 -25.477 9.762 1.00 42.75 196 THR A CA 1
ATOM 1567 C C . THR A 1 196 ? -36.016 -26.261 10.634 1.00 42.75 196 THR A C 1
ATOM 1569 O O . THR A 1 196 ? -35.000 -26.740 10.141 1.00 42.75 196 THR A O 1
ATOM 1572 N N . ASN A 1 197 ? -36.339 -26.329 11.930 1.00 41.50 197 ASN A N 1
ATOM 1573 C CA . ASN A 1 197 ? -35.605 -26.873 13.085 1.00 41.50 197 ASN A CA 1
ATOM 1574 C C . ASN A 1 197 ? -35.550 -28.418 13.163 1.00 41.50 197 ASN A C 1
ATOM 1576 O O . ASN A 1 197 ? -36.336 -29.080 12.491 1.00 41.50 197 ASN A O 1
ATOM 1580 N N . GLY A 1 198 ? -34.736 -28.958 14.090 1.00 34.06 198 GLY A N 1
ATOM 1581 C CA . GLY A 1 198 ? -34.978 -30.274 14.716 1.00 34.06 198 GLY A CA 1
ATOM 1582 C C . GLY A 1 198 ? -33.775 -30.947 15.406 1.00 34.06 198 GLY A C 1
ATOM 1583 O O . GLY A 1 198 ? -32.919 -31.485 14.719 1.00 34.06 198 GLY A O 1
ATOM 1584 N N . ASP A 1 199 ? -33.774 -30.906 16.745 1.00 43.84 199 ASP A N 1
ATOM 1585 C CA . ASP A 1 199 ? -33.248 -31.850 17.761 1.00 43.84 199 ASP A CA 1
ATOM 1586 C C . ASP A 1 199 ? -31.971 -32.695 17.531 1.00 43.84 199 ASP A C 1
ATOM 1588 O O . ASP A 1 199 ? -31.972 -33.641 16.744 1.00 43.84 199 ASP A O 1
ATOM 1592 N N . ARG A 1 200 ? -30.935 -32.481 18.365 1.00 39.41 200 ARG A N 1
ATOM 1593 C CA . ARG A 1 200 ? -30.575 -33.326 19.534 1.00 39.41 200 ARG A CA 1
ATOM 1594 C C . ARG A 1 200 ? -29.374 -32.753 20.296 1.00 39.41 200 ARG A C 1
ATOM 1596 O O . ARG A 1 200 ? -28.491 -32.160 19.639 1.00 39.41 200 ARG A O 1
#

Secondary structure (DSSP, 8-state):
-PPEEE-TTT--EEEGGGSPTTT---HHHHHHS-EEE-TTT--EEE-SSTT--S-HHHHHHHHHH-SPEEPTTT--EEE-STTS-HHHHHHHHHH-S-EE-TTT--EEE---S-GGGSBTTB---HHHHHHHHHHHHHHHHHHHHHHHGGGSSS-S--------------------------------------------

Mean predicted aligned error: 15.7 Å

Foldseek 3Di:
DQDWDAAPPPRDTDHPVQADPPRRHHPVQCVQFDFDAAQQPRDTDTHPHPPHNHDPVQVVLCVVQNFAAQAQFPRRRQHSD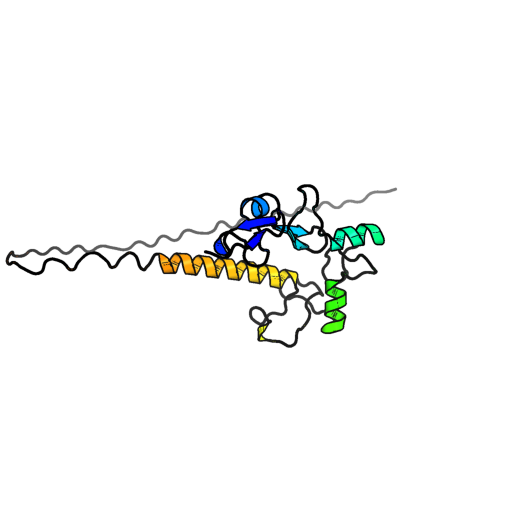PRHHPVQVVLCVVQNFFDQAPPPRTRAFGDPVDCVLDDVSGGHHPVVSVVVVVVVVVVVVVVVVVVVVVVPPPPDDDPDPDDDDDDDDDDDDDDDDDDDDDDDDDDDDDDDDDDDDDDD

Radius of gyration: 29.58 Å; Cα contacts (8 Å, |Δi|>4): 205; chains: 1; bounding box: 68×64×85 Å

Solvent-accessible surface area (backbone atoms only — not comparable to full-atom values): 12851 Å² total; per-residue (Å²): 134,85,77,65,42,58,20,75,81,80,59,51,73,37,50,68,87,60,30,40,88,95,66,34,32,37,67,66,57,46,68,73,27,43,79,44,59,15,73,42,77,60,48,75,42,70,32,87,48,98,83,58,55,54,44,70,71,55,50,53,42,34,75,77,55,38,84,44,40,55,9,78,36,70,63,39,43,36,6,56,62,80,55,42,19,65,68,56,53,53,45,34,77,74,49,40,76,61,37,61,8,76,84,80,62,39,47,42,8,60,65,79,90,45,75,91,73,36,59,92,82,43,58,46,19,68,69,56,48,52,52,51,52,54,51,52,50,53,53,54,53,52,52,49,58,59,63,62,65,74,71,79,80,83,85,87,87,90,84,83,94,83,82,85,88,81,81,89,84,89,80,92,78,87,88,78,91,84,89,80,88,81,87,82,87,85,83,82,88,86,86,84,87,87,85,86,88,82,91,134